Protein AF-A0A8C6EC87-F1 (afdb_monomer_lite)

Organism: Moschus moschiferus (NCBI:txid68415)

InterPro domains:
  IPR001810 F-box domain [PF12937] (15-62)
  IPR001810 F-box domain [PS50181] (12-59)
  IPR001810 F-box domain [SM00256] (18-59)
  IPR007397 F-box associated (FBA) domain [PF04300] (81-221)
  IPR007397 F-box associated (FBA) domain [PS51114] (80-242)
  IPR007397 F-box associated (FBA) domain [SM01198] (77-232)
  IPR008979 Galactose-binding-like domain superfamily [SSF49785] (77-220)
  IPR036047 F-box-like domain superfamily [SSF81383] (13-92)
  IPR039752 F-box only protein [PTHR12125] (7-220)

Structure (mmCIF, N/CA/C/O backbone):
data_AF-A0A8C6EC87-F1
#
_entry.id   AF-A0A8C6EC87-F1
#
loop_
_atom_site.group_PDB
_atom_site.id
_atom_site.type_symbol
_atom_site.label_atom_id
_atom_site.label_alt_id
_atom_site.label_comp_id
_atom_site.label_asym_id
_atom_site.label_entity_id
_atom_site.label_seq_id
_atom_site.pdbx_PDB_ins_code
_atom_site.Cartn_x
_atom_site.Cartn_y
_atom_site.Cartn_z
_atom_site.occupancy
_atom_site.B_iso_or_equiv
_atom_site.auth_seq_id
_atom_site.auth_comp_id
_atom_site.auth_asym_id
_atom_site.auth_atom_id
_atom_site.pdbx_PDB_model_num
ATOM 1 N N . MET A 1 1 ? -1.493 -4.443 70.273 1.00 39.81 1 MET A N 1
ATOM 2 C CA . MET A 1 1 ? -2.715 -4.132 69.503 1.00 39.81 1 MET A CA 1
ATOM 3 C C . MET A 1 1 ? -2.303 -3.976 68.039 1.00 39.81 1 MET A C 1
ATOM 5 O O . MET A 1 1 ? -1.876 -2.904 67.646 1.00 39.81 1 MET A O 1
ATOM 9 N N . GLY A 1 2 ? -2.239 -5.074 67.281 1.00 40.62 2 GLY A N 1
ATOM 10 C CA . GLY A 1 2 ? -1.733 -5.085 65.902 1.00 40.62 2 GLY A CA 1
ATOM 11 C C . GLY A 1 2 ? -2.849 -5.487 64.952 1.00 40.62 2 GLY A C 1
ATOM 12 O O . GLY A 1 2 ? -3.099 -6.675 64.761 1.00 40.62 2 GLY A O 1
ATOM 13 N N . GLU A 1 3 ? -3.555 -4.499 64.415 1.00 43.62 3 GLU A N 1
ATOM 14 C CA . GLU A 1 3 ? -4.684 -4.700 63.515 1.00 43.62 3 GLU A CA 1
ATOM 15 C C . GLU A 1 3 ? -4.158 -5.115 62.135 1.00 43.62 3 GLU A C 1
ATOM 17 O O . GLU A 1 3 ? -3.714 -4.312 61.314 1.00 43.62 3 GLU A O 1
ATOM 22 N N . ARG A 1 4 ? -4.113 -6.431 61.910 1.00 48.69 4 ARG A N 1
ATOM 23 C CA . ARG A 1 4 ? -3.683 -7.036 60.650 1.00 48.69 4 ARG A CA 1
ATOM 24 C C . ARG A 1 4 ? -4.779 -6.793 59.609 1.00 48.69 4 ARG A C 1
ATOM 26 O O . ARG A 1 4 ? -5.710 -7.587 59.480 1.00 48.69 4 ARG A O 1
ATOM 33 N N . MET A 1 5 ? -4.654 -5.687 58.878 1.00 45.34 5 MET A N 1
ATOM 34 C CA . MET A 1 5 ? -5.475 -5.330 57.722 1.00 45.34 5 MET A CA 1
ATOM 35 C C . MET A 1 5 ? -5.395 -6.457 56.678 1.00 45.34 5 MET A C 1
ATOM 37 O O . MET A 1 5 ? -4.449 -6.554 55.894 1.00 45.34 5 MET A O 1
ATOM 41 N N . ARG A 1 6 ? -6.376 -7.368 56.700 1.00 52.69 6 ARG A N 1
ATOM 42 C CA . ARG A 1 6 ? -6.554 -8.382 55.658 1.00 52.69 6 ARG A CA 1
ATOM 43 C C . ARG A 1 6 ? -6.912 -7.643 54.373 1.00 52.69 6 ARG A C 1
ATOM 45 O O . ARG A 1 6 ? -8.049 -7.209 54.208 1.00 52.69 6 ARG A O 1
ATOM 52 N N . ARG A 1 7 ? -5.953 -7.510 53.454 1.00 51.19 7 ARG A N 1
ATOM 53 C CA . ARG A 1 7 ? -6.246 -7.181 52.056 1.00 51.19 7 ARG A CA 1
ATOM 54 C C . ARG A 1 7 ? -7.157 -8.286 51.519 1.00 51.19 7 ARG A C 1
ATOM 56 O O . ARG A 1 7 ? -6.696 -9.394 51.259 1.00 51.19 7 ARG A O 1
ATOM 63 N N . ARG A 1 8 ? -8.460 -8.011 51.413 1.00 49.69 8 ARG A N 1
ATOM 64 C CA . ARG A 1 8 ? -9.372 -8.824 50.604 1.00 49.69 8 ARG A CA 1
ATOM 65 C C . ARG A 1 8 ? -8.883 -8.700 49.164 1.00 49.69 8 ARG A C 1
ATOM 67 O O . ARG A 1 8 ? -9.013 -7.635 48.570 1.00 49.69 8 ARG A O 1
ATOM 74 N N . ALA A 1 9 ? -8.299 -9.763 48.620 1.00 58.12 9 ALA A N 1
ATOM 75 C CA . ALA A 1 9 ? -8.228 -9.904 47.175 1.00 58.12 9 ALA A CA 1
ATOM 76 C C . ALA A 1 9 ? -9.678 -9.901 46.669 1.00 58.12 9 ALA A C 1
ATOM 78 O O . ALA A 1 9 ? -10.476 -10.729 47.114 1.00 58.12 9 ALA A O 1
ATOM 79 N N . MET A 1 10 ? -10.047 -8.930 45.831 1.00 57.19 10 MET A N 1
ATOM 80 C CA . MET A 1 10 ? -11.326 -8.990 45.129 1.00 57.19 10 MET A CA 1
ATOM 81 C C . MET A 1 10 ? -11.282 -10.228 44.235 1.00 57.19 10 MET A C 1
ATOM 83 O O . MET A 1 10 ? -10.463 -10.305 43.321 1.00 57.19 10 MET A O 1
ATOM 87 N N . ALA A 1 11 ? -12.119 -11.218 44.533 1.00 59.88 11 ALA A N 1
ATOM 88 C CA . ALA A 1 11 ? -12.395 -12.288 43.593 1.00 59.88 11 ALA A CA 1
ATOM 89 C C . ALA A 1 11 ? -13.224 -11.666 42.466 1.00 59.88 11 ALA A C 1
ATOM 91 O O . ALA A 1 11 ? -14.405 -11.393 42.655 1.00 59.88 11 ALA A O 1
ATOM 92 N N . VAL A 1 12 ? -12.576 -11.367 41.342 1.00 65.31 12 VAL A N 1
ATOM 93 C CA . VAL A 1 12 ? -13.240 -10.899 40.123 1.00 65.31 12 VAL A CA 1
ATOM 94 C C . VAL A 1 12 ? -14.013 -12.092 39.565 1.00 65.31 12 VAL A C 1
ATOM 96 O O . VAL A 1 12 ? -13.413 -13.026 39.032 1.00 65.31 12 VAL A O 1
ATOM 99 N N . GLY A 1 13 ? -15.331 -12.107 39.769 1.00 80.88 13 GLY A N 1
ATOM 100 C CA . GLY A 1 13 ? -16.207 -13.192 39.313 1.00 80.88 13 GLY A CA 1
ATOM 101 C C . GLY A 1 13 ? -16.615 -13.031 37.849 1.00 80.88 13 GLY A C 1
ATOM 102 O O . GLY A 1 13 ? -17.054 -13.989 37.213 1.00 80.88 13 GLY A O 1
ATOM 103 N N . ASN A 1 14 ? -16.449 -11.822 37.307 1.00 89.81 14 ASN A N 1
ATOM 104 C CA . ASN A 1 14 ? -16.796 -11.470 35.940 1.00 89.81 14 ASN A CA 1
ATOM 105 C C . ASN A 1 14 ? -15.741 -10.534 35.337 1.00 89.81 14 ASN A C 1
ATOM 107 O O . ASN A 1 14 ? -15.313 -9.580 35.978 1.00 89.81 14 ASN A O 1
ATOM 111 N N . ILE A 1 15 ? -15.359 -10.758 34.077 1.00 92.75 15 ILE A N 1
ATOM 112 C CA . ILE A 1 15 ? -14.398 -9.901 33.365 1.00 92.75 15 ILE A CA 1
ATOM 113 C C . ILE A 1 15 ? -14.809 -8.417 33.370 1.00 92.75 15 ILE A C 1
ATOM 115 O O . ILE A 1 15 ? -13.949 -7.551 33.463 1.00 92.75 15 ILE A O 1
ATOM 119 N N . ASN A 1 16 ? -16.111 -8.119 33.353 1.00 93.25 16 ASN A N 1
ATOM 120 C CA . ASN A 1 16 ? -16.650 -6.756 33.354 1.00 93.25 16 ASN A CA 1
ATOM 121 C C . ASN A 1 16 ? -16.493 -6.029 34.700 1.00 93.25 16 ASN A C 1
ATOM 123 O O . ASN A 1 16 ? -16.752 -4.833 34.764 1.00 93.25 16 ASN A O 1
ATOM 127 N N . GLU A 1 17 ? -16.088 -6.725 35.764 1.00 93.75 17 GLU A N 1
ATOM 128 C CA . GLU A 1 17 ? -15.757 -6.116 37.060 1.00 93.75 17 GLU A CA 1
ATOM 129 C C . GLU A 1 17 ? -14.305 -5.615 37.106 1.00 93.75 17 GLU A C 1
ATOM 131 O O . GLU A 1 17 ? -13.905 -4.947 38.062 1.00 93.75 17 GLU A O 1
ATOM 136 N N . LEU A 1 18 ? -13.495 -5.934 36.088 1.00 93.75 18 LEU A N 1
ATOM 137 C CA . LEU A 1 18 ? -12.147 -5.395 35.971 1.00 93.75 18 LEU A CA 1
ATOM 138 C C . LEU A 1 18 ? -12.191 -3.880 35.723 1.00 93.75 18 LEU A C 1
ATOM 140 O O . LEU A 1 18 ? -13.078 -3.393 35.021 1.00 93.75 18 LEU A O 1
ATOM 144 N N . PRO A 1 19 ? -11.196 -3.122 36.221 1.00 95.56 19 PRO A N 1
ATOM 145 C CA . PRO A 1 19 ? -11.068 -1.709 35.891 1.00 95.56 19 PRO A CA 1
ATOM 146 C C . PRO A 1 19 ? -11.001 -1.492 34.374 1.00 95.56 19 PRO A C 1
ATOM 148 O O . PRO A 1 19 ? -10.325 -2.248 33.674 1.00 95.56 19 PRO A O 1
ATOM 151 N N . GLU A 1 20 ? -11.606 -0.412 33.874 1.00 95.44 20 GLU A N 1
ATOM 152 C CA . GLU A 1 20 ? -11.639 -0.091 32.436 1.00 95.44 20 GLU A CA 1
ATOM 153 C C . GLU A 1 20 ? -10.249 -0.073 31.791 1.00 95.44 20 GLU A C 1
ATOM 155 O O . GLU A 1 20 ? -10.075 -0.539 30.671 1.00 95.44 20 GLU A O 1
ATOM 160 N N . ASN A 1 21 ? -9.233 0.394 32.521 1.00 95.19 21 ASN A N 1
ATOM 161 C CA . ASN A 1 21 ? -7.834 0.331 32.098 1.00 95.19 21 ASN A CA 1
ATOM 162 C C . ASN A 1 21 ? -7.405 -1.095 31.703 1.00 95.19 21 ASN A C 1
ATOM 164 O O . ASN A 1 21 ? -6.783 -1.289 30.660 1.00 95.19 21 ASN A O 1
ATOM 168 N N . ILE A 1 22 ? -7.752 -2.085 32.527 1.00 96.12 22 ILE A N 1
ATOM 169 C CA . ILE A 1 22 ? -7.398 -3.485 32.290 1.00 96.12 22 ILE A CA 1
ATOM 170 C C . ILE A 1 22 ? -8.189 -4.033 31.103 1.00 96.12 22 ILE A C 1
ATOM 172 O O . ILE A 1 22 ? -7.618 -4.724 30.269 1.00 96.12 22 ILE A O 1
ATOM 176 N N . LEU A 1 23 ? -9.471 -3.681 30.969 1.00 96.50 23 LEU A N 1
ATOM 177 C CA . LEU A 1 23 ? -10.273 -4.058 29.799 1.00 96.50 23 LEU A CA 1
ATOM 178 C C . LEU A 1 23 ? -9.705 -3.474 28.499 1.00 96.50 23 LEU A C 1
ATOM 180 O O . LEU A 1 23 ? -9.568 -4.195 27.513 1.00 96.50 23 LEU A O 1
ATOM 184 N N . LEU A 1 24 ? -9.311 -2.197 28.505 1.00 96.88 24 LEU A N 1
ATOM 185 C CA . LEU A 1 24 ? -8.634 -1.556 27.378 1.00 96.88 24 LEU A CA 1
ATOM 186 C C . LEU A 1 24 ? -7.330 -2.275 27.037 1.00 96.88 24 LEU A C 1
ATOM 188 O O . LEU A 1 24 ? -7.072 -2.530 25.863 1.00 96.88 24 LEU A O 1
ATOM 192 N N . GLU A 1 25 ? -6.531 -2.629 28.045 1.00 96.88 25 GLU A N 1
ATOM 193 C CA . GLU A 1 25 ? -5.301 -3.392 27.842 1.00 96.88 25 GLU A CA 1
ATOM 194 C C . GLU A 1 25 ? -5.589 -4.754 27.201 1.00 96.88 25 GLU A C 1
ATOM 196 O O . GLU A 1 25 ? -4.986 -5.081 26.184 1.00 96.88 25 GLU A O 1
ATOM 201 N N . LEU A 1 26 ? -6.579 -5.502 27.697 1.00 96.81 26 LEU A N 1
ATOM 202 C CA . LEU A 1 26 ? -7.001 -6.776 27.106 1.00 96.81 26 LEU A CA 1
ATOM 203 C C . LEU A 1 26 ? -7.442 -6.613 25.645 1.00 96.81 26 LEU A C 1
ATOM 205 O O . LEU A 1 26 ? -7.013 -7.379 24.781 1.00 96.81 26 LEU A O 1
ATOM 209 N N . PHE A 1 27 ? -8.246 -5.591 25.340 1.00 97.62 27 PHE A N 1
ATOM 210 C CA . PHE A 1 27 ? -8.670 -5.305 23.969 1.00 97.62 27 PHE A CA 1
ATOM 211 C C . PHE A 1 27 ? -7.502 -4.934 23.055 1.00 97.62 27 PHE A C 1
ATOM 213 O O . PHE A 1 27 ? -7.574 -5.194 21.852 1.00 97.62 27 PHE A O 1
ATOM 220 N N . THR A 1 28 ? -6.398 -4.394 23.580 1.00 97.12 28 THR A N 1
ATOM 221 C CA . THR A 1 28 ? -5.231 -4.118 22.736 1.00 97.12 28 THR A CA 1
ATOM 222 C C . THR A 1 28 ? -4.662 -5.390 22.105 1.00 97.12 28 THR A C 1
ATOM 224 O O . THR A 1 28 ? -4.216 -5.330 20.960 1.00 97.12 28 THR A O 1
ATOM 227 N N . HIS A 1 29 ? -4.785 -6.544 22.765 1.00 96.38 29 HIS A N 1
ATOM 228 C CA . HIS A 1 29 ? -4.290 -7.839 22.278 1.00 96.38 29 HIS A CA 1
ATOM 229 C C . HIS A 1 29 ? -5.259 -8.561 21.332 1.00 96.38 29 HIS A C 1
ATOM 231 O O . HIS A 1 29 ? -4.871 -9.510 20.656 1.00 96.38 29 HIS A O 1
ATOM 237 N N . VAL A 1 30 ? -6.510 -8.106 21.227 1.00 96.81 30 VAL A N 1
ATOM 238 C CA . VAL A 1 30 ? -7.503 -8.693 20.315 1.00 96.81 30 VAL A CA 1
ATOM 239 C C . VAL A 1 30 ? -7.331 -8.114 18.900 1.00 96.81 30 VAL A C 1
ATOM 241 O O . VAL A 1 30 ? -7.177 -6.892 18.754 1.00 96.81 30 VAL A O 1
ATOM 244 N N . PRO A 1 31 ? -7.394 -8.936 17.829 1.00 95.94 31 PRO A N 1
ATOM 245 C CA . PRO A 1 31 ? -7.363 -8.448 16.452 1.00 95.94 31 PRO A CA 1
ATOM 246 C C . PRO A 1 31 ? -8.435 -7.384 16.191 1.00 95.94 31 PRO A C 1
ATOM 248 O O . PRO A 1 31 ? -9.610 -7.571 16.510 1.00 95.94 31 PRO A O 1
ATOM 251 N N . ALA A 1 32 ? -8.058 -6.272 15.558 1.00 95.31 32 ALA A N 1
ATOM 252 C CA . ALA A 1 32 ? -8.939 -5.111 15.417 1.00 95.31 32 ALA A CA 1
ATOM 253 C C . ALA A 1 32 ? -10.257 -5.404 14.683 1.00 95.31 32 ALA A C 1
ATOM 255 O O . ALA A 1 32 ? -11.311 -4.904 15.077 1.00 95.31 32 ALA A O 1
ATOM 256 N N . ARG A 1 33 ? -10.232 -6.267 13.655 1.00 91.81 33 ARG A N 1
ATOM 257 C CA . ARG A 1 33 ? -11.462 -6.724 12.981 1.00 91.81 33 ARG A CA 1
ATOM 258 C C . ARG A 1 33 ? -12.405 -7.453 13.942 1.00 91.81 33 ARG A C 1
ATOM 260 O O . ARG A 1 33 ? -13.613 -7.257 13.870 1.00 91.81 33 ARG A O 1
ATOM 267 N N . GLN A 1 34 ? -11.875 -8.272 14.852 1.00 95.31 34 GLN A N 1
ATOM 268 C CA . GLN A 1 34 ? -12.694 -8.981 15.840 1.00 95.31 34 GLN A CA 1
ATOM 269 C C . GLN A 1 34 ? -13.266 -8.028 16.890 1.00 95.31 34 GLN A C 1
ATOM 271 O O . GLN A 1 34 ? -14.424 -8.200 17.276 1.00 95.31 34 GLN A O 1
ATOM 276 N N . LEU A 1 35 ? -12.511 -6.996 17.289 1.00 96.62 35 LEU A N 1
ATOM 277 C CA . LEU A 1 35 ? -13.023 -5.960 18.185 1.00 96.62 35 LEU A CA 1
ATOM 278 C C . LEU A 1 35 ? -14.291 -5.320 17.617 1.00 96.62 35 LEU A C 1
ATOM 280 O O . LEU A 1 35 ? -15.318 -5.301 18.289 1.00 96.62 35 LEU A O 1
ATOM 284 N N . LEU A 1 36 ? -14.238 -4.855 16.366 1.00 93.75 36 LEU A N 1
ATOM 285 C CA . LEU A 1 36 ? -15.354 -4.141 15.747 1.00 93.75 36 LEU A CA 1
ATOM 286 C C . LEU A 1 36 ? -16.541 -5.041 15.392 1.00 93.75 36 LEU A C 1
ATOM 288 O O . LEU A 1 36 ? -17.681 -4.630 15.589 1.00 93.75 36 LEU A O 1
ATOM 292 N N . LEU A 1 37 ? -16.288 -6.250 14.880 1.00 93.12 37 LEU A N 1
ATOM 293 C CA . LEU A 1 37 ? -17.347 -7.128 14.366 1.00 93.12 37 LEU A CA 1
ATOM 294 C C . LEU A 1 37 ? -17.973 -8.032 15.433 1.00 93.12 37 LEU A C 1
ATOM 296 O O . LEU A 1 37 ? -19.095 -8.492 15.247 1.00 93.12 37 LEU A O 1
ATOM 300 N N . ARG A 1 38 ? -17.250 -8.343 16.518 1.00 96.19 38 ARG A N 1
ATOM 301 C CA . ARG A 1 38 ? -17.689 -9.319 17.530 1.00 96.19 38 ARG A CA 1
ATOM 302 C C . ARG A 1 38 ? -17.719 -8.716 18.929 1.00 96.19 38 ARG A C 1
ATOM 304 O O . ARG A 1 38 ? -18.777 -8.685 19.546 1.00 96.19 38 ARG A O 1
ATOM 311 N N . CYS A 1 39 ? -16.593 -8.199 19.423 1.00 96.94 39 CYS A N 1
ATOM 312 C CA . CYS A 1 39 ? -16.487 -7.720 20.809 1.00 96.94 39 CYS A CA 1
ATOM 313 C C . CYS A 1 39 ? -17.410 -6.522 21.081 1.00 96.94 39 CYS A C 1
ATOM 315 O O . CYS A 1 39 ? -18.049 -6.451 22.127 1.00 96.94 39 CYS A O 1
ATOM 317 N N . ARG A 1 40 ? -17.556 -5.626 20.102 1.00 96.88 40 ARG A N 1
ATOM 318 C CA . ARG A 1 40 ? -18.438 -4.452 20.160 1.00 96.88 40 ARG A CA 1
ATOM 319 C C . ARG A 1 40 ? -19.934 -4.802 20.281 1.00 96.88 40 ARG A C 1
ATOM 321 O O . ARG A 1 40 ? -20.736 -3.943 20.646 1.00 96.88 40 ARG A O 1
ATOM 328 N N . LEU A 1 41 ? -20.315 -6.049 19.985 1.00 97.44 41 LEU A N 1
ATOM 329 C CA . LEU A 1 41 ? -21.688 -6.561 20.090 1.00 97.44 41 LEU A CA 1
ATOM 330 C C . LEU A 1 41 ? -21.968 -7.302 21.409 1.00 97.44 41 LEU A C 1
ATOM 332 O O . LEU A 1 41 ? -23.116 -7.652 21.660 1.00 97.44 41 LEU A O 1
ATOM 336 N N . VAL A 1 42 ? -20.952 -7.538 22.248 1.00 97.38 42 VAL A N 1
ATOM 337 C CA . VAL A 1 42 ? -21.083 -8.336 23.481 1.00 97.38 42 VAL A CA 1
ATOM 338 C C . VAL A 1 42 ? -21.961 -7.635 24.520 1.00 97.38 42 VAL A C 1
ATOM 340 O O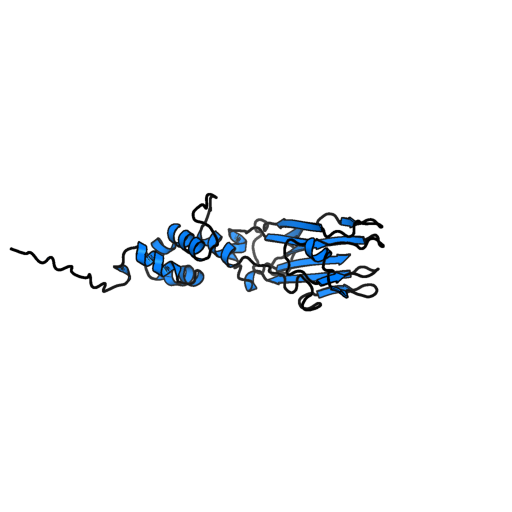 . VAL A 1 42 ? -22.904 -8.228 25.035 1.00 97.38 42 VAL A O 1
ATOM 343 N N . CYS A 1 43 ? -21.664 -6.373 24.838 1.00 96.88 43 CYS A N 1
ATOM 344 C CA . CYS A 1 43 ? -22.459 -5.536 25.741 1.00 96.88 43 CYS A CA 1
ATOM 345 C C . CYS A 1 43 ? -22.152 -4.04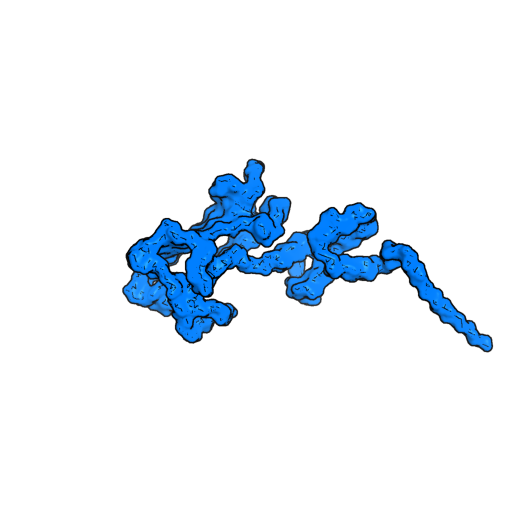3 25.515 1.00 96.88 43 CYS A C 1
ATOM 347 O O . CYS A 1 43 ? -21.229 -3.700 24.771 1.00 96.88 43 CYS A O 1
ATOM 349 N N . SER A 1 44 ? -22.914 -3.147 26.153 1.00 97.50 44 SER A N 1
ATOM 350 C CA . SER A 1 44 ? -22.692 -1.694 26.056 1.00 97.50 44 SER A CA 1
ATOM 351 C C . SER A 1 44 ? -21.315 -1.275 26.571 1.00 97.50 44 SER A C 1
ATOM 353 O O . SER A 1 44 ? -20.619 -0.561 25.864 1.00 97.50 44 SER A O 1
ATOM 355 N N . LEU A 1 45 ? -20.867 -1.809 27.714 1.00 97.19 45 LEU A N 1
ATOM 356 C CA . LEU A 1 45 ? -19.542 -1.506 28.275 1.00 97.19 45 LEU A CA 1
ATOM 357 C C . LEU A 1 45 ? -18.413 -1.772 27.267 1.00 97.19 45 LEU A C 1
ATOM 359 O O . LEU A 1 45 ? -17.535 -0.938 27.070 1.00 97.19 45 LEU A O 1
ATOM 363 N N . TRP A 1 46 ? -18.439 -2.928 26.600 1.00 98.19 46 TRP A N 1
ATOM 364 C CA . TRP A 1 46 ? -17.419 -3.282 25.611 1.00 98.19 46 TRP A CA 1
ATOM 365 C C . TRP A 1 46 ? -17.494 -2.377 24.390 1.00 98.19 46 TRP A C 1
ATOM 367 O O . TRP A 1 46 ? -16.458 -1.961 23.882 1.00 98.19 46 TRP A O 1
ATOM 377 N N . ARG A 1 47 ? -18.706 -2.048 23.929 1.00 98.00 47 ARG A N 1
ATOM 378 C CA . ARG A 1 47 ? -18.899 -1.107 22.825 1.00 98.00 47 ARG A CA 1
ATOM 379 C C . ARG A 1 47 ? -18.286 0.250 23.140 1.00 98.00 47 ARG A C 1
ATOM 381 O O . ARG A 1 47 ? -17.510 0.746 22.330 1.00 98.00 47 ARG A O 1
ATOM 388 N N . ASP A 1 48 ? -18.605 0.797 24.305 1.00 97.88 48 ASP A N 1
ATOM 389 C CA . ASP A 1 48 ? -18.172 2.130 24.710 1.00 97.88 48 ASP A CA 1
ATOM 390 C C . ASP A 1 48 ? -16.642 2.174 24.828 1.00 97.88 48 ASP A C 1
ATOM 392 O O . ASP A 1 48 ? -16.007 3.049 24.243 1.00 97.88 48 ASP A O 1
ATOM 396 N N . LEU A 1 49 ? -16.026 1.161 25.453 1.00 97.69 49 LEU A N 1
ATOM 397 C CA . LEU A 1 49 ? -14.566 1.037 25.538 1.00 97.69 49 LEU A CA 1
ATOM 398 C C . LEU A 1 49 ? -13.889 0.828 24.174 1.00 97.69 49 LEU A C 1
ATOM 400 O O . LEU A 1 49 ? -12.808 1.367 23.937 1.00 97.69 49 LEU A O 1
ATOM 404 N N . ILE A 1 50 ? -14.504 0.062 23.269 1.00 97.75 50 ILE A N 1
ATOM 405 C CA . ILE A 1 50 ? -13.989 -0.156 21.908 1.00 97.75 50 ILE A CA 1
ATOM 406 C C . ILE A 1 50 ? -14.110 1.109 21.054 1.00 97.75 50 ILE A C 1
ATOM 408 O O . ILE A 1 50 ? -13.316 1.314 20.135 1.00 97.75 50 ILE A O 1
ATOM 412 N N . ASP A 1 51 ? -15.074 1.974 21.351 1.00 96.94 51 ASP A N 1
ATOM 413 C CA . ASP A 1 51 ? -15.280 3.233 20.644 1.00 96.94 51 ASP A CA 1
ATOM 414 C C . ASP A 1 51 ? -14.392 4.372 21.166 1.00 96.94 51 ASP A C 1
ATOM 416 O O . ASP A 1 51 ? -14.241 5.382 20.476 1.00 96.94 51 ASP A O 1
ATOM 420 N N . LEU A 1 52 ? -13.723 4.188 22.311 1.00 97.25 52 LEU A N 1
ATOM 421 C CA . LEU A 1 52 ? -12.769 5.155 22.844 1.00 97.25 52 LEU A CA 1
ATOM 422 C C . LEU A 1 52 ? -11.510 5.284 21.982 1.00 97.25 52 LEU A C 1
ATOM 424 O O . LEU A 1 52 ? -10.832 4.312 21.647 1.00 97.25 52 LEU A O 1
ATOM 428 N N . VAL A 1 53 ? -11.106 6.535 21.758 1.00 96.38 53 VAL A N 1
ATOM 429 C CA . VAL A 1 53 ? -9.832 6.912 21.123 1.00 96.38 53 VAL A CA 1
ATOM 430 C C . VAL A 1 53 ? -8.626 6.269 21.816 1.00 96.38 53 VAL A C 1
ATOM 432 O O . VAL A 1 53 ? -7.675 5.845 21.157 1.00 96.38 53 VAL A O 1
ATOM 435 N N . THR A 1 54 ? -8.661 6.172 23.147 1.00 95.69 54 THR A N 1
ATOM 436 C CA . THR A 1 54 ? -7.552 5.655 23.960 1.00 95.69 54 THR A CA 1
ATOM 437 C C . THR A 1 54 ? -7.179 4.221 23.597 1.00 95.69 54 THR A C 1
ATOM 439 O O . THR A 1 54 ? -5.989 3.909 23.571 1.00 95.69 54 THR A O 1
ATOM 442 N N . LEU A 1 55 ? -8.151 3.369 23.249 1.00 97.88 55 LEU A N 1
ATOM 443 C CA . LEU A 1 55 ? -7.888 1.995 22.823 1.00 97.88 55 LEU A CA 1
ATOM 444 C C . LEU A 1 55 ? -7.034 1.963 21.552 1.00 97.88 55 LEU A C 1
ATOM 446 O O . LEU A 1 55 ? -5.984 1.323 21.505 1.00 97.88 55 LEU A O 1
ATOM 450 N N . TRP A 1 56 ? -7.473 2.678 20.521 1.00 97.88 56 TRP A N 1
ATOM 451 C CA . TRP A 1 56 ? -6.836 2.675 19.205 1.00 97.88 56 TRP A CA 1
ATOM 452 C C . TRP A 1 56 ? -5.481 3.375 19.222 1.00 97.88 56 TRP A C 1
ATOM 454 O O . TRP A 1 56 ? -4.542 2.889 18.592 1.00 97.88 56 TRP A O 1
ATOM 464 N N . LYS A 1 57 ? -5.333 4.441 20.020 1.00 96.06 57 LYS A N 1
ATOM 465 C CA . LYS A 1 57 ? -4.034 5.086 20.258 1.00 96.06 57 LYS A CA 1
ATOM 466 C C . LYS A 1 57 ? -3.050 4.132 20.948 1.00 96.06 57 LYS A C 1
ATOM 468 O O . LYS A 1 57 ? -1.920 4.001 20.484 1.00 96.06 57 LYS A O 1
ATOM 473 N N . ARG A 1 58 ? -3.480 3.397 21.987 1.00 96.31 58 ARG A N 1
ATOM 474 C CA . ARG A 1 58 ? -2.655 2.354 22.638 1.00 96.31 58 ARG A CA 1
ATOM 475 C C . ARG A 1 58 ? -2.273 1.241 21.666 1.00 96.31 58 ARG A C 1
ATOM 477 O O . ARG A 1 58 ? -1.128 0.800 21.667 1.00 96.31 58 ARG A O 1
ATOM 484 N N . LYS A 1 59 ? -3.201 0.807 20.803 1.00 97.50 59 LYS A N 1
ATOM 485 C CA . LYS A 1 59 ? -2.890 -0.187 19.766 1.00 97.50 59 LYS A CA 1
ATOM 486 C C . LYS A 1 59 ? -1.853 0.326 18.766 1.00 97.50 59 LYS A C 1
ATOM 488 O O . LYS A 1 59 ? -0.917 -0.407 18.470 1.00 97.50 59 LYS A O 1
ATOM 493 N N . CYS A 1 60 ? -1.978 1.575 18.315 1.00 97.31 60 CYS A N 1
ATOM 494 C CA . CYS A 1 60 ? -0.997 2.203 17.428 1.00 97.31 60 CYS A CA 1
ATOM 495 C C . CYS A 1 60 ? 0.393 2.308 18.071 1.00 97.31 60 CYS A C 1
ATOM 497 O O . CYS A 1 60 ? 1.377 2.035 17.395 1.00 97.31 60 CYS A O 1
ATOM 499 N N . LEU A 1 61 ? 0.477 2.670 19.358 1.00 96.12 61 LEU A N 1
ATOM 500 C CA . LEU A 1 61 ? 1.745 2.721 20.099 1.00 96.12 61 LEU A CA 1
ATOM 501 C C . LEU A 1 61 ? 2.393 1.337 20.204 1.00 96.12 61 LEU A C 1
ATOM 503 O O . LEU A 1 61 ? 3.563 1.175 19.877 1.00 96.12 61 LEU A O 1
ATOM 507 N N . ARG A 1 62 ? 1.617 0.324 20.612 1.00 95.75 62 ARG A N 1
ATOM 508 C CA . ARG A 1 62 ? 2.104 -1.056 20.784 1.00 95.75 62 ARG A CA 1
ATOM 509 C C . ARG A 1 62 ? 2.665 -1.648 19.489 1.00 95.75 62 ARG A C 1
ATOM 511 O O . ARG A 1 62 ? 3.598 -2.438 19.534 1.00 95.75 62 ARG A O 1
ATOM 518 N N . GLU A 1 63 ? 2.080 -1.285 18.351 1.00 95.75 63 GLU A N 1
ATOM 519 C CA . GLU A 1 63 ? 2.476 -1.772 17.023 1.00 95.75 63 GLU A CA 1
ATOM 520 C C . GLU A 1 63 ? 3.484 -0.843 16.320 1.00 95.75 63 GLU A C 1
ATOM 522 O O . GLU A 1 63 ? 3.869 -1.099 15.183 1.00 95.75 63 GLU A O 1
ATOM 527 N N . GLY A 1 64 ? 3.934 0.229 16.984 1.00 96.00 64 GLY A N 1
ATOM 528 C CA . GLY A 1 64 ? 4.940 1.152 16.450 1.00 96.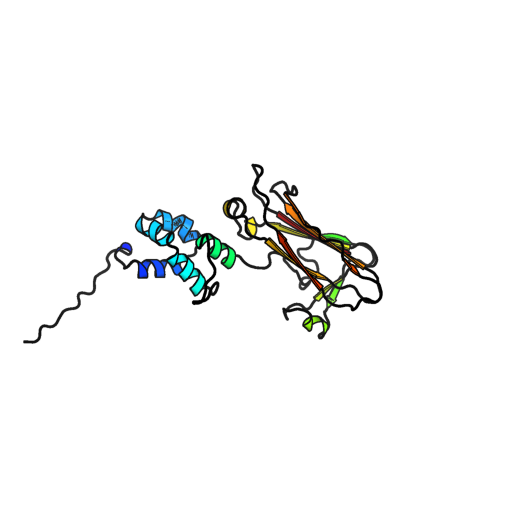00 64 GLY A CA 1
ATOM 529 C C . GLY A 1 64 ? 4.442 2.049 15.313 1.00 96.00 64 GLY A C 1
ATOM 530 O O . GLY A 1 64 ? 5.243 2.641 14.592 1.00 96.00 64 GLY A O 1
ATOM 531 N N . PHE A 1 65 ? 3.124 2.178 15.124 1.00 95.69 65 PHE A N 1
ATOM 532 C CA . PHE A 1 65 ? 2.562 3.053 14.091 1.00 95.69 65 PHE A CA 1
ATOM 533 C C . PHE A 1 65 ? 2.716 4.536 14.424 1.00 95.69 65 PHE A C 1
ATOM 535 O O . PHE A 1 65 ? 2.756 5.347 13.493 1.00 95.69 65 PHE A O 1
ATOM 542 N N . ILE A 1 66 ? 2.786 4.859 15.719 1.00 95.94 66 ILE A N 1
ATOM 543 C CA . ILE A 1 66 ? 3.007 6.196 16.281 1.00 95.94 66 ILE A CA 1
ATOM 544 C C . ILE A 1 66 ? 4.000 6.111 17.449 1.00 95.94 66 ILE A C 1
ATOM 546 O O . ILE A 1 66 ? 4.182 5.040 18.028 1.00 95.94 66 ILE A O 1
ATOM 550 N N . THR A 1 67 ? 4.589 7.245 17.822 1.00 94.75 67 THR A N 1
ATOM 551 C CA . THR A 1 67 ? 5.419 7.414 19.026 1.00 94.75 67 THR A CA 1
ATOM 552 C C . THR A 1 67 ? 4.644 8.132 20.137 1.00 94.75 67 THR A C 1
ATOM 554 O O . THR A 1 67 ? 3.527 8.611 19.916 1.00 94.75 67 THR A O 1
ATOM 557 N N . GLU A 1 68 ? 5.219 8.208 21.343 1.00 91.06 68 GLU A N 1
ATOM 558 C CA . GLU A 1 68 ? 4.629 8.965 22.462 1.00 91.06 68 GLU A CA 1
ATOM 559 C C . GLU A 1 68 ? 4.458 10.455 22.126 1.00 91.06 68 GLU A C 1
ATOM 561 O O . GLU A 1 68 ? 3.447 11.053 22.494 1.00 91.06 68 GLU A O 1
ATOM 566 N N . ASP A 1 69 ? 5.376 11.000 21.325 1.00 92.69 69 ASP A N 1
ATOM 567 C CA . ASP A 1 69 ? 5.404 12.398 20.876 1.00 92.69 69 ASP A CA 1
ATOM 568 C C . ASP A 1 69 ? 4.481 12.694 19.681 1.00 92.69 69 ASP A C 1
ATOM 570 O O . ASP A 1 69 ? 4.610 13.731 19.034 1.00 92.69 69 ASP A O 1
ATOM 574 N N . TRP A 1 70 ? 3.556 11.791 19.339 1.00 92.88 70 TRP A N 1
ATOM 575 C CA . TRP A 1 70 ? 2.629 12.017 18.230 1.00 92.88 70 TRP A CA 1
ATOM 576 C C . TRP A 1 70 ? 1.728 13.236 18.485 1.00 92.88 70 TRP A C 1
ATOM 578 O O . TRP A 1 70 ? 0.850 13.205 19.356 1.00 92.88 70 TRP A O 1
ATOM 588 N N . ASP A 1 71 ? 1.898 14.269 17.661 1.00 89.94 71 ASP A N 1
ATOM 589 C CA . ASP A 1 71 ? 1.261 15.584 17.783 1.00 89.94 71 ASP A CA 1
ATOM 590 C C . ASP A 1 71 ? 0.254 15.897 16.660 1.00 89.94 71 ASP A C 1
ATOM 592 O O . ASP A 1 71 ? -0.516 16.856 16.755 1.00 89.94 71 ASP A O 1
ATOM 596 N N . GLN A 1 72 ? 0.197 15.070 15.614 1.00 92.06 72 GLN A N 1
ATOM 597 C CA . GLN A 1 72 ? -0.694 15.298 14.479 1.00 92.06 72 GLN A CA 1
ATOM 598 C C . GLN A 1 72 ? -2.154 14.942 14.811 1.00 92.06 72 GLN A C 1
ATOM 600 O O . GLN A 1 72 ? -2.425 13.883 15.396 1.00 92.06 72 GLN A O 1
ATOM 605 N N . PRO A 1 73 ? -3.133 15.769 14.397 1.00 92.94 73 PRO A N 1
ATOM 606 C CA . PRO A 1 73 ? -4.541 15.467 14.607 1.00 92.94 73 PRO A CA 1
ATOM 607 C C . PRO A 1 73 ? -4.966 14.249 13.779 1.00 92.94 73 PRO A C 1
ATOM 609 O O . PRO A 1 73 ? -4.677 14.146 12.589 1.00 92.94 73 PRO A O 1
ATOM 612 N N . VAL A 1 74 ? -5.707 13.339 14.410 1.00 94.69 74 VAL A N 1
ATOM 613 C CA . VAL A 1 74 ? -6.281 12.153 13.764 1.00 94.69 74 VAL A CA 1
ATOM 614 C C . VAL A 1 74 ? -7.798 12.234 13.878 1.00 94.69 74 VAL A C 1
ATOM 616 O O . VAL A 1 74 ? -8.331 12.253 14.986 1.00 94.69 74 VAL A O 1
ATOM 619 N N . ALA A 1 75 ? -8.485 12.288 12.733 1.00 91.38 75 ALA A N 1
ATOM 620 C CA . ALA A 1 75 ? -9.942 12.421 12.680 1.00 91.38 75 ALA A CA 1
ATOM 621 C C . ALA A 1 75 ? -10.665 11.175 13.219 1.00 91.38 75 ALA A C 1
ATOM 623 O O . ALA A 1 75 ? -11.591 11.293 14.016 1.00 91.38 75 ALA A O 1
ATOM 624 N N . ASP A 1 76 ? -10.215 9.983 12.816 1.00 94.31 76 ASP A N 1
ATOM 625 C CA . ASP A 1 76 ? -10.721 8.706 13.318 1.00 94.31 76 ASP A CA 1
ATOM 626 C C . ASP A 1 76 ? -9.554 7.737 13.554 1.00 94.31 76 ASP A C 1
ATOM 628 O O . ASP A 1 76 ? -8.875 7.293 12.624 1.00 94.31 76 ASP A O 1
ATOM 632 N N . TRP A 1 77 ? -9.323 7.403 14.824 1.00 96.00 77 TRP A N 1
ATOM 633 C CA . TRP A 1 77 ? -8.241 6.516 15.241 1.00 96.00 77 TRP A CA 1
ATOM 634 C C . TRP A 1 77 ? -8.443 5.053 14.830 1.00 96.00 77 TRP A C 1
ATOM 636 O O . TRP A 1 77 ? -7.454 4.335 14.677 1.00 96.00 77 TRP A O 1
ATOM 646 N N . LYS A 1 78 ? -9.687 4.606 14.612 1.00 94.69 78 LYS A N 1
ATOM 647 C CA . LYS A 1 78 ? -9.978 3.266 14.076 1.00 94.69 78 LYS A CA 1
ATOM 648 C C . LYS A 1 78 ? -9.481 3.175 12.650 1.00 94.69 78 LYS A C 1
ATOM 650 O O . LYS A 1 78 ? -8.688 2.298 12.316 1.00 94.69 78 LYS A O 1
ATOM 655 N N . VAL A 1 79 ? -9.927 4.120 11.829 1.00 94.00 79 VAL A N 1
ATOM 656 C CA . VAL A 1 79 ? -9.547 4.224 10.421 1.00 94.00 79 VAL A CA 1
ATOM 657 C C . VAL A 1 79 ? -8.035 4.365 10.294 1.00 94.00 79 VAL A C 1
ATOM 659 O O . VAL A 1 79 ? -7.415 3.611 9.548 1.00 94.00 79 VAL A O 1
ATOM 662 N N . PHE A 1 80 ? -7.431 5.266 11.073 1.00 95.81 80 PHE A N 1
ATOM 663 C CA . PHE A 1 80 ? -5.982 5.447 11.096 1.00 95.81 80 PHE A CA 1
ATOM 664 C C . PHE A 1 80 ? -5.248 4.143 11.423 1.00 95.81 80 PHE A C 1
ATOM 666 O O . PHE A 1 80 ? -4.351 3.752 10.681 1.00 95.81 80 PHE A O 1
ATOM 673 N N . TYR A 1 81 ? -5.657 3.436 12.483 1.00 96.94 81 TYR A N 1
ATOM 674 C CA . TYR A 1 81 ? -5.061 2.152 12.848 1.00 96.94 81 TYR A CA 1
ATOM 675 C C . TYR A 1 81 ? -5.128 1.149 11.690 1.00 96.94 81 TYR A C 1
ATOM 677 O O . TYR A 1 81 ? -4.106 0.564 11.335 1.00 96.94 81 TYR A O 1
ATOM 685 N N . PHE A 1 82 ? -6.296 0.980 11.058 1.00 95.19 82 PHE A N 1
ATOM 686 C CA . PHE A 1 82 ? -6.445 0.034 9.950 1.00 95.19 82 PHE A CA 1
ATOM 687 C C . PHE A 1 82 ? -5.572 0.405 8.753 1.00 95.19 82 PHE A C 1
ATOM 689 O O . PHE A 1 82 ? -4.848 -0.455 8.253 1.00 95.19 82 PHE A O 1
ATOM 696 N N . LEU A 1 83 ? -5.571 1.673 8.337 1.00 95.06 83 LEU A N 1
ATOM 697 C CA . LEU A 1 83 ? -4.748 2.135 7.217 1.00 95.06 83 LEU A CA 1
ATOM 698 C C . LEU A 1 83 ? -3.252 1.943 7.483 1.00 95.06 83 LEU A C 1
ATOM 700 O O . LEU A 1 83 ? -2.525 1.540 6.580 1.00 95.06 83 LEU A O 1
ATOM 704 N N . ARG A 1 84 ? -2.788 2.181 8.717 1.00 95.50 84 ARG A N 1
ATOM 705 C CA . ARG A 1 84 ? -1.390 1.933 9.102 1.00 95.50 84 ARG A CA 1
ATOM 706 C C . ARG A 1 84 ? -1.067 0.443 9.142 1.00 95.50 84 ARG A C 1
ATOM 708 O O . ARG A 1 84 ? -0.029 0.056 8.621 1.00 95.50 84 ARG A O 1
ATOM 715 N N . SER A 1 85 ? -1.969 -0.379 9.679 1.00 95.44 85 SER A N 1
ATOM 716 C CA . SER A 1 85 ? -1.786 -1.833 9.759 1.00 95.44 85 SER A CA 1
ATOM 717 C C . SER A 1 85 ? -1.764 -2.525 8.393 1.00 95.44 85 SER A C 1
ATOM 719 O O . SER A 1 85 ? -1.083 -3.531 8.230 1.00 95.44 85 SER A O 1
ATOM 721 N N . LEU A 1 86 ? -2.486 -1.982 7.407 1.00 94.88 86 LEU A N 1
ATOM 722 C CA . LEU A 1 86 ? -2.546 -2.514 6.043 1.00 94.88 86 LEU A CA 1
ATOM 723 C C . LEU A 1 86 ? -1.450 -1.947 5.132 1.00 94.88 86 LEU A C 1
ATOM 725 O O . LEU A 1 86 ? -1.283 -2.434 4.018 1.00 94.88 86 LEU A O 1
ATOM 729 N N . ARG A 1 87 ? -0.712 -0.917 5.569 1.00 95.44 87 ARG A N 1
ATOM 730 C CA . ARG A 1 87 ? 0.237 -0.197 4.714 1.00 95.44 87 ARG A CA 1
ATOM 731 C C . ARG A 1 87 ? 1.397 -1.098 4.295 1.00 95.44 87 ARG A C 1
ATOM 733 O O . ARG A 1 87 ? 2.259 -1.437 5.101 1.00 95.44 87 ARG A O 1
ATOM 740 N N . ARG A 1 88 ? 1.462 -1.389 3.000 1.00 94.94 88 ARG A N 1
ATOM 741 C CA . ARG A 1 88 ? 2.564 -2.080 2.319 1.00 94.94 88 ARG A CA 1
ATOM 742 C C . ARG A 1 88 ? 2.529 -1.758 0.827 1.00 94.94 88 ARG A C 1
ATOM 744 O O . ARG A 1 88 ? 1.570 -1.149 0.359 1.00 94.94 88 ARG A O 1
ATOM 751 N N . ASN A 1 89 ? 3.562 -2.161 0.088 1.00 95.06 89 ASN A N 1
ATOM 752 C CA . ASN A 1 89 ? 3.480 -2.149 -1.369 1.00 95.06 89 ASN A CA 1
ATOM 753 C C . ASN A 1 89 ? 2.471 -3.219 -1.815 1.00 95.06 89 ASN A C 1
ATOM 755 O O . ASN A 1 89 ? 2.558 -4.361 -1.361 1.00 95.06 89 ASN A O 1
ATOM 759 N N . LEU A 1 90 ? 1.503 -2.825 -2.643 1.00 96.19 90 LEU A N 1
ATOM 760 C CA . LEU A 1 90 ? 0.472 -3.723 -3.167 1.00 96.19 90 LEU A CA 1
ATOM 761 C C . LEU A 1 90 ? 0.853 -4.317 -4.527 1.00 96.19 90 LEU A C 1
ATOM 763 O O . LEU A 1 90 ? 0.205 -5.249 -4.982 1.00 96.19 90 LEU A O 1
ATOM 767 N N . LEU A 1 91 ? 1.898 -3.787 -5.169 1.00 95.44 91 LEU A N 1
ATOM 768 C CA . LEU A 1 91 ? 2.451 -4.375 -6.379 1.00 95.44 91 LEU A CA 1
ATOM 769 C C . LEU A 1 91 ? 3.364 -5.539 -6.017 1.00 95.44 91 LEU A C 1
ATOM 771 O O . LEU A 1 91 ? 4.313 -5.399 -5.239 1.00 95.44 91 LEU A O 1
ATOM 775 N N . HIS A 1 92 ? 3.103 -6.671 -6.645 1.00 96.00 92 HIS A N 1
ATOM 776 C CA . HIS A 1 92 ? 3.955 -7.843 -6.612 1.00 96.00 92 HIS A CA 1
ATOM 777 C C . HIS A 1 92 ? 5.126 -7.693 -7.583 1.00 96.00 92 HIS A C 1
ATOM 779 O O . HIS A 1 92 ? 5.014 -7.041 -8.624 1.00 96.00 92 HIS A O 1
ATOM 785 N N . ASN A 1 93 ? 6.264 -8.289 -7.219 1.00 96.56 93 ASN A N 1
ATOM 786 C CA . ASN A 1 93 ? 7.497 -8.275 -8.005 1.00 96.56 93 ASN A CA 1
ATOM 787 C C . ASN A 1 93 ? 7.869 -6.879 -8.584 1.00 96.56 93 ASN A C 1
ATOM 789 O O . ASN A 1 93 ? 8.079 -6.730 -9.791 1.00 96.56 93 ASN A O 1
ATOM 793 N N . PRO A 1 94 ? 7.952 -5.815 -7.755 1.00 95.31 94 PRO A N 1
ATOM 794 C CA . PRO A 1 94 ? 8.238 -4.463 -8.245 1.00 95.31 94 PRO A CA 1
ATOM 795 C C . PRO A 1 94 ? 9.684 -4.288 -8.741 1.00 95.31 94 PRO A C 1
ATOM 797 O O . PRO A 1 94 ? 9.962 -3.352 -9.483 1.00 95.31 94 PRO A O 1
ATOM 800 N N . CYS A 1 95 ? 10.607 -5.172 -8.342 1.00 95.12 95 CYS A N 1
ATOM 801 C CA . CYS A 1 95 ? 12.042 -5.062 -8.634 1.00 95.12 95 CYS A CA 1
ATOM 802 C C . CYS A 1 95 ? 12.588 -6.215 -9.491 1.00 95.12 95 CYS A C 1
ATOM 804 O O . CYS A 1 95 ? 13.793 -6.432 -9.491 1.00 95.12 95 CYS A O 1
ATOM 806 N N . ALA A 1 96 ? 11.730 -6.957 -10.202 1.00 96.25 96 ALA A N 1
ATOM 807 C CA . ALA A 1 96 ? 12.124 -8.032 -11.123 1.00 96.25 96 ALA A CA 1
ATOM 808 C C . ALA A 1 96 ? 12.902 -9.208 -10.488 1.00 96.25 96 ALA A C 1
ATOM 810 O O . ALA A 1 96 ? 13.649 -9.916 -11.167 1.00 96.25 96 ALA A O 1
ATOM 811 N N . GLU A 1 97 ? 12.746 -9.444 -9.182 1.00 96.69 97 GLU A N 1
ATOM 812 C CA . GLU A 1 97 ? 13.395 -10.584 -8.519 1.00 96.69 97 GLU A CA 1
ATOM 813 C C . GLU A 1 97 ? 12.840 -11.923 -9.007 1.00 96.69 97 GLU A C 1
ATOM 815 O O . GLU A 1 97 ? 13.589 -12.895 -9.116 1.00 96.69 97 GLU A O 1
ATOM 820 N N . GLU A 1 98 ? 11.562 -11.937 -9.385 1.00 97.19 98 GLU A N 1
ATOM 821 C CA . GLU A 1 98 ? 10.835 -13.097 -9.905 1.00 97.19 98 GLU A CA 1
ATOM 822 C C . GLU A 1 98 ? 10.644 -12.996 -11.431 1.00 97.19 98 GLU A C 1
ATOM 824 O O . GLU A 1 98 ? 9.662 -13.472 -11.994 1.00 97.19 98 GLU A O 1
ATOM 829 N N . GLY A 1 99 ? 11.569 -12.328 -12.132 1.00 96.81 99 GLY A N 1
ATOM 830 C CA . GLY A 1 99 ? 11.448 -12.116 -13.574 1.00 96.81 99 GLY A CA 1
ATOM 831 C C . GLY A 1 99 ? 10.229 -11.250 -13.897 1.00 96.81 99 GLY A C 1
ATOM 832 O O . GLY A 1 99 ? 10.100 -10.158 -13.348 1.00 96.81 99 GLY A O 1
ATOM 833 N N . PHE A 1 100 ? 9.331 -11.748 -14.750 1.00 96.38 100 PHE A N 1
ATOM 834 C CA . PHE A 1 100 ? 8.087 -11.070 -15.149 1.00 96.38 100 PHE A CA 1
ATOM 835 C C . PHE A 1 100 ? 6.837 -11.573 -14.421 1.00 96.38 100 PHE A C 1
ATOM 837 O O . PHE A 1 100 ? 5.733 -11.169 -14.778 1.00 96.38 100 PHE A O 1
ATOM 844 N N . GLU A 1 101 ? 6.984 -12.422 -13.400 1.00 97.62 101 GLU A N 1
ATOM 845 C CA . GLU A 1 101 ? 5.836 -12.880 -12.613 1.00 97.62 101 GLU A CA 1
ATOM 846 C C . GLU A 1 101 ? 5.028 -11.695 -12.072 1.00 97.62 101 GLU A C 1
ATOM 848 O O . GLU A 1 101 ? 5.592 -10.654 -11.710 1.00 97.62 101 GLU A O 1
ATOM 853 N N . PHE A 1 102 ? 3.703 -11.869 -12.041 1.00 95.44 102 PHE A N 1
ATOM 854 C CA . PHE A 1 102 ? 2.688 -10.865 -11.685 1.00 95.44 102 PHE A CA 1
ATOM 855 C C . PHE A 1 102 ? 2.528 -9.675 -12.648 1.00 95.44 102 PHE A C 1
ATOM 857 O O . PHE A 1 102 ? 1.623 -8.861 -12.453 1.00 95.44 102 PHE A O 1
ATOM 864 N N . TRP A 1 103 ? 3.347 -9.570 -13.697 1.00 96.06 103 TRP A N 1
ATOM 865 C CA . TRP A 1 103 ? 3.228 -8.527 -14.715 1.00 96.06 103 TRP A CA 1
ATOM 866 C C . TRP A 1 103 ? 2.674 -9.089 -16.025 1.00 96.06 103 TRP A C 1
ATOM 868 O O . TRP A 1 103 ? 3.179 -10.066 -16.571 1.00 96.06 103 TRP A O 1
ATOM 878 N N . SER A 1 104 ? 1.659 -8.424 -16.571 1.00 95.81 104 SER A N 1
ATOM 879 C CA . SER A 1 104 ? 1.191 -8.646 -17.940 1.00 95.81 104 SER A CA 1
ATOM 880 C C . SER A 1 104 ? 2.036 -7.809 -18.892 1.00 95.81 104 SER A C 1
ATOM 882 O O . SER A 1 104 ? 2.142 -6.601 -18.711 1.00 95.81 104 SER A O 1
ATOM 884 N N . LEU A 1 105 ? 2.660 -8.422 -19.897 1.00 94.88 105 LEU A N 1
ATOM 885 C CA . LEU A 1 105 ? 3.426 -7.699 -20.916 1.00 94.88 105 LEU A CA 1
ATOM 886 C C . LEU A 1 105 ? 2.485 -7.260 -22.044 1.00 94.88 105 LEU A C 1
ATOM 888 O O . LEU A 1 105 ? 2.318 -7.970 -23.032 1.00 94.88 105 LEU A O 1
ATOM 892 N N . ASP A 1 106 ? 1.842 -6.105 -21.871 1.00 92.56 106 ASP A N 1
ATOM 893 C CA . ASP A 1 106 ? 0.825 -5.596 -22.802 1.00 92.56 106 ASP A CA 1
ATOM 894 C C . ASP A 1 106 ? 1.397 -5.313 -24.199 1.00 92.56 106 ASP A C 1
ATOM 896 O O . ASP A 1 106 ? 0.732 -5.526 -25.212 1.00 92.56 106 ASP A O 1
ATOM 900 N N . VAL A 1 107 ? 2.646 -4.837 -24.256 1.00 92.94 107 VAL A N 1
ATOM 901 C CA . VAL A 1 107 ? 3.406 -4.656 -25.498 1.00 92.94 107 VAL A CA 1
ATOM 902 C C . VAL A 1 107 ? 4.841 -5.102 -25.246 1.00 92.94 107 VAL A C 1
ATOM 904 O O . VAL A 1 107 ? 5.464 -4.676 -24.276 1.00 92.94 107 VAL A O 1
ATOM 907 N N . ASN A 1 108 ? 5.386 -5.938 -26.124 1.00 94.12 108 ASN A N 1
ATOM 908 C CA . ASN A 1 108 ? 6.716 -6.521 -25.958 1.00 94.12 108 ASN A CA 1
ATOM 909 C C . ASN A 1 108 ? 7.548 -6.366 -27.242 1.00 94.12 108 ASN A C 1
ATOM 911 O O . ASN A 1 108 ? 7.872 -7.343 -27.909 1.00 94.12 108 ASN A O 1
ATOM 915 N N . GLY A 1 109 ? 7.787 -5.121 -27.658 1.00 91.00 109 GLY A N 1
ATOM 916 C CA . GLY A 1 109 ? 8.444 -4.816 -28.927 1.00 91.00 109 GLY A CA 1
ATOM 917 C C . GLY A 1 109 ? 9.955 -5.076 -28.940 1.00 91.00 109 GLY A C 1
ATOM 918 O O . GLY A 1 109 ? 10.611 -5.150 -27.905 1.00 91.00 109 GLY A O 1
ATOM 919 N N . GLY A 1 110 ? 10.520 -5.150 -30.147 1.00 92.06 110 GLY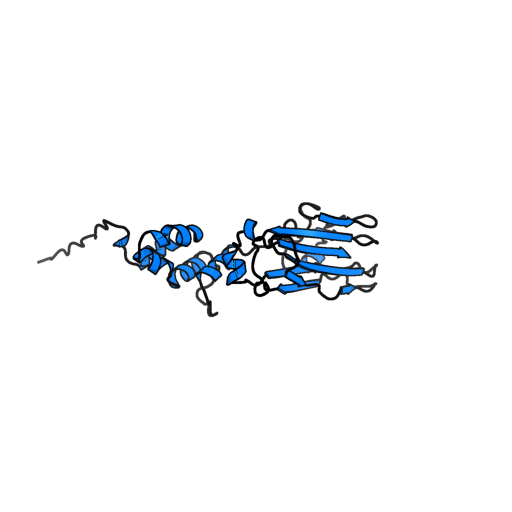 A N 1
ATOM 920 C CA . GLY A 1 110 ? 11.964 -5.252 -30.379 1.00 92.06 110 GLY A CA 1
ATOM 921 C C . GLY A 1 110 ? 12.530 -6.577 -29.880 1.00 92.06 110 GLY A C 1
ATOM 922 O O . GLY A 1 110 ? 11.921 -7.620 -30.076 1.00 92.06 110 GLY A O 1
ATOM 923 N N . ASP A 1 111 ? 13.669 -6.519 -29.195 1.00 93.31 111 ASP A N 1
ATOM 924 C CA . ASP A 1 111 ? 14.273 -7.652 -28.477 1.00 93.31 111 ASP A CA 1
ATOM 925 C C . ASP A 1 111 ? 13.615 -7.919 -27.109 1.00 93.31 111 ASP A C 1
ATOM 927 O O . ASP A 1 111 ? 14.251 -8.510 -26.232 1.00 93.31 111 ASP A O 1
ATOM 931 N N . GLU A 1 112 ? 12.372 -7.463 -26.938 1.00 95.19 112 GLU A N 1
ATOM 932 C CA . GLU A 1 112 ? 11.515 -7.703 -25.781 1.00 95.19 112 GLU A CA 1
ATOM 933 C C . GLU A 1 112 ? 12.003 -7.054 -24.473 1.00 95.19 112 GLU A C 1
ATOM 935 O O . GLU A 1 112 ? 13.099 -6.490 -24.369 1.00 95.19 112 GLU A O 1
ATOM 940 N N . TRP A 1 113 ? 11.151 -7.106 -23.450 1.00 94.50 113 TRP A N 1
ATOM 941 C CA . TRP A 1 113 ? 11.519 -6.779 -22.085 1.00 94.50 113 TRP A CA 1
ATOM 942 C C . TRP A 1 113 ? 12.594 -7.741 -21.583 1.00 94.50 113 TRP A C 1
ATOM 944 O O . TRP A 1 113 ? 12.502 -8.960 -21.743 1.00 94.50 113 TRP A O 1
ATOM 954 N N . LYS A 1 114 ? 13.581 -7.199 -20.872 1.00 96.25 114 LYS A N 1
ATOM 955 C CA . LYS A 1 114 ? 14.590 -7.992 -20.163 1.00 96.25 114 LYS A CA 1
ATOM 956 C C . LYS A 1 114 ? 14.671 -7.578 -18.704 1.00 96.25 114 LYS A C 1
ATOM 958 O O . LYS A 1 114 ? 14.205 -6.510 -18.307 1.00 96.25 114 LYS A O 1
ATOM 963 N N . VAL A 1 115 ? 15.275 -8.450 -17.910 1.00 96.88 115 VAL A N 1
ATOM 964 C CA . VAL A 1 115 ? 15.634 -8.177 -16.522 1.00 96.88 115 VAL A CA 1
ATOM 965 C C . VAL A 1 115 ? 17.147 -8.108 -16.437 1.00 96.88 115 VAL A C 1
ATOM 967 O O . VAL A 1 115 ? 17.837 -9.000 -16.929 1.00 96.88 115 VAL A O 1
ATOM 970 N N . GLU A 1 116 ? 17.656 -7.046 -15.825 1.00 95.25 116 GLU A N 1
ATOM 971 C CA . GLU A 1 116 ? 19.088 -6.812 -15.652 1.00 95.25 116 GLU A CA 1
ATOM 972 C C . GLU A 1 116 ? 19.411 -6.502 -14.187 1.00 95.25 116 GLU A C 1
ATOM 974 O O . GLU A 1 116 ? 18.576 -5.984 -13.442 1.00 95.25 116 GLU A O 1
ATOM 979 N N . ASP A 1 117 ? 20.638 -6.815 -13.771 1.00 95.94 117 ASP A N 1
ATOM 980 C CA . ASP A 1 117 ? 21.137 -6.496 -12.435 1.00 95.94 117 ASP A CA 1
ATOM 981 C C . ASP A 1 117 ? 21.644 -5.048 -12.357 1.00 95.94 117 ASP A C 1
ATOM 983 O O . ASP A 1 117 ? 22.399 -4.576 -13.208 1.00 95.94 117 ASP A O 1
ATOM 987 N N . LEU A 1 118 ? 21.313 -4.357 -11.265 1.00 93.44 118 LEU A N 1
ATOM 988 C CA . LEU A 1 118 ? 21.931 -3.084 -10.905 1.00 93.44 118 LEU A CA 1
ATOM 989 C C . LEU A 1 118 ? 23.382 -3.295 -10.475 1.00 93.44 118 LEU A C 1
ATOM 991 O O . LEU A 1 118 ? 23.685 -4.140 -9.616 1.00 93.44 118 LEU A O 1
ATOM 995 N N . SER A 1 119 ? 24.263 -2.428 -10.973 1.00 91.44 119 SER A N 1
ATOM 996 C CA . SER A 1 119 ? 25.631 -2.304 -10.467 1.00 91.44 119 SER A CA 1
ATOM 997 C C . SER A 1 119 ? 25.656 -1.820 -9.010 1.00 91.44 119 SER A C 1
ATOM 999 O O . SER A 1 119 ? 24.709 -1.207 -8.517 1.00 91.44 119 SER A O 1
ATOM 1001 N N . LYS A 1 120 ? 26.766 -2.056 -8.296 1.00 88.88 120 LYS A N 1
ATOM 1002 C CA . LYS A 1 120 ? 26.915 -1.623 -6.891 1.00 88.88 120 LYS A CA 1
ATOM 1003 C C . LYS A 1 120 ? 26.769 -0.112 -6.701 1.00 88.88 120 LYS A C 1
ATOM 1005 O O . LYS A 1 120 ? 26.349 0.307 -5.627 1.00 88.88 120 LYS A O 1
ATOM 1010 N N . ASP A 1 121 ? 27.134 0.682 -7.702 1.00 88.44 121 ASP A N 1
ATOM 1011 C CA . ASP A 1 121 ? 27.041 2.138 -7.618 1.00 88.44 121 ASP A CA 1
ATOM 1012 C C . ASP A 1 121 ? 25.619 2.631 -7.884 1.00 88.44 121 ASP A C 1
ATOM 1014 O O . ASP A 1 121 ? 25.129 3.448 -7.112 1.00 88.44 121 ASP A O 1
ATOM 1018 N N . GLN A 1 122 ? 24.907 2.050 -8.855 1.00 89.00 122 GLN A N 1
ATOM 1019 C CA . GLN A 1 122 ? 23.500 2.390 -9.111 1.00 89.00 122 GLN A CA 1
ATOM 1020 C C . GLN A 1 122 ? 22.587 2.035 -7.932 1.00 89.00 122 GLN A C 1
ATOM 1022 O O . GLN A 1 122 ? 21.638 2.754 -7.645 1.00 89.00 122 GLN A O 1
ATOM 1027 N N . ARG A 1 123 ? 22.890 0.963 -7.185 1.00 89.81 123 ARG A N 1
ATOM 1028 C CA . ARG A 1 123 ? 22.131 0.610 -5.968 1.00 89.81 123 ARG A CA 1
ATOM 1029 C C . ARG A 1 123 ? 22.142 1.719 -4.913 1.00 89.81 123 ARG A C 1
ATOM 1031 O O . ARG A 1 123 ? 21.209 1.800 -4.127 1.00 89.81 123 ARG A O 1
ATOM 1038 N N . LYS A 1 124 ? 23.171 2.576 -4.898 1.00 89.38 124 LYS A N 1
ATOM 1039 C CA . LYS A 1 124 ? 23.274 3.711 -3.963 1.00 89.38 124 LYS A CA 1
ATOM 1040 C C . LYS A 1 124 ? 22.353 4.875 -4.336 1.00 89.38 124 LYS A C 1
ATOM 1042 O O . LYS A 1 124 ? 22.187 5.777 -3.523 1.00 89.38 124 LYS A O 1
ATOM 1047 N N . GLU A 1 125 ? 21.790 4.882 -5.545 1.00 90.62 125 GLU A N 1
ATOM 1048 C CA . GLU A 1 125 ? 20.827 5.903 -5.980 1.00 90.62 125 GLU A CA 1
ATOM 1049 C C . GLU A 1 125 ? 19.435 5.678 -5.374 1.00 90.62 125 GLU A C 1
ATOM 1051 O O . GLU A 1 125 ? 18.635 6.610 -5.312 1.00 90.62 125 GLU A O 1
ATOM 1056 N N . PHE A 1 126 ? 19.157 4.468 -4.881 1.00 90.56 126 PHE A N 1
ATOM 1057 C CA . PHE A 1 126 ? 17.895 4.135 -4.239 1.00 90.56 126 PHE A CA 1
ATOM 1058 C C . PHE A 1 126 ? 17.983 4.314 -2.718 1.00 90.56 126 PHE A C 1
ATOM 1060 O O . PHE A 1 126 ? 18.971 3.914 -2.099 1.00 90.56 126 PHE A O 1
ATOM 1067 N N . PRO A 1 127 ? 16.921 4.823 -2.068 1.00 88.50 127 PRO A N 1
ATOM 1068 C CA . PRO A 1 127 ? 16.857 4.919 -0.608 1.00 88.50 127 PRO A CA 1
ATOM 1069 C C . PRO A 1 127 ? 16.695 3.550 0.079 1.00 88.50 127 PRO A C 1
ATOM 1071 O O . PRO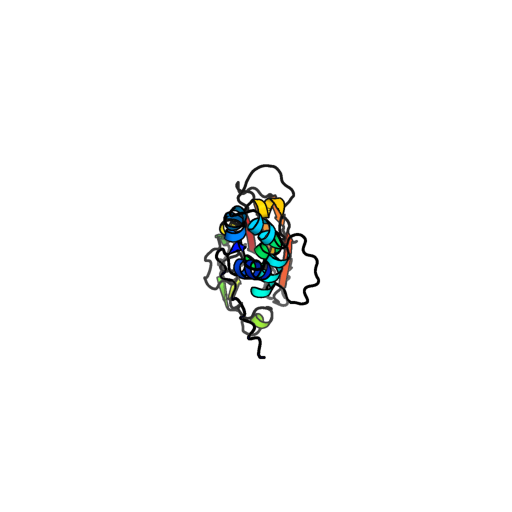 A 1 127 ? 16.714 3.472 1.305 1.00 88.50 127 PRO A O 1
ATOM 1074 N N . ASN A 1 128 ? 16.500 2.479 -0.697 1.00 88.62 128 ASN A N 1
ATOM 1075 C CA . ASN A 1 128 ? 16.304 1.114 -0.231 1.00 88.62 128 ASN A CA 1
ATOM 1076 C C . ASN A 1 128 ? 17.376 0.198 -0.840 1.00 88.62 128 ASN A C 1
ATOM 1078 O O . ASN A 1 128 ? 17.446 0.040 -2.058 1.00 88.62 128 ASN A O 1
ATOM 1082 N N . ASP A 1 129 ? 18.175 -0.439 0.014 1.00 85.75 129 ASP A N 1
ATOM 1083 C CA . ASP A 1 129 ? 19.282 -1.316 -0.378 1.00 85.75 129 ASP A CA 1
ATOM 1084 C C . ASP A 1 129 ? 18.838 -2.678 -0.945 1.00 85.75 129 ASP A C 1
ATOM 1086 O O . ASP A 1 129 ? 19.657 -3.439 -1.472 1.00 85.75 129 ASP A O 1
ATOM 1090 N N . GLN A 1 130 ? 17.540 -2.985 -0.870 1.00 89.12 130 GLN A N 1
ATOM 1091 C CA . GLN A 1 130 ? 16.965 -4.225 -1.385 1.00 89.12 130 GLN A CA 1
ATOM 1092 C C . GLN A 1 130 ? 16.740 -4.213 -2.902 1.00 89.12 130 GLN A C 1
ATOM 1094 O O . GLN A 1 130 ? 16.502 -5.273 -3.477 1.00 89.12 130 GLN A O 1
ATOM 1099 N N . VAL A 1 131 ? 16.838 -3.058 -3.571 1.00 93.56 131 VAL A N 1
ATOM 1100 C CA . VAL A 1 131 ? 16.672 -2.964 -5.030 1.00 93.56 131 VAL A CA 1
ATOM 1101 C C . VAL A 1 131 ? 17.945 -3.464 -5.718 1.00 93.56 131 VAL A C 1
ATOM 1103 O O . VAL A 1 131 ? 19.005 -2.845 -5.610 1.00 93.56 131 VAL A O 1
ATOM 1106 N N . LYS A 1 132 ? 17.868 -4.605 -6.415 1.00 94.50 132 LYS A N 1
ATOM 1107 C CA . LYS A 1 132 ? 19.040 -5.248 -7.049 1.00 94.50 132 LYS A CA 1
ATOM 1108 C C . LYS A 1 132 ? 18.909 -5.451 -8.549 1.00 94.50 132 LYS A C 1
ATOM 1110 O O . LYS A 1 132 ? 19.943 -5.598 -9.194 1.00 94.50 132 LYS A O 1
ATOM 1115 N N . LYS A 1 133 ? 17.693 -5.437 -9.086 1.00 95.88 133 LYS A N 1
ATOM 1116 C CA . LYS A 1 133 ? 17.384 -5.645 -10.501 1.00 95.88 133 LYS A CA 1
ATOM 1117 C C . LYS A 1 133 ? 16.397 -4.596 -10.995 1.00 95.88 133 LYS A C 1
ATOM 1119 O O . LYS A 1 133 ? 15.756 -3.908 -10.200 1.00 95.88 133 LYS A O 1
ATOM 1124 N N . TYR A 1 134 ? 16.294 -4.482 -12.311 1.00 94.62 134 TYR A N 1
ATOM 1125 C CA . TYR A 1 134 ? 15.316 -3.635 -12.980 1.00 94.62 134 TYR A CA 1
ATOM 1126 C C . TYR A 1 134 ? 14.825 -4.274 -14.278 1.00 94.62 134 TYR A C 1
ATOM 1128 O O . TYR A 1 134 ? 15.465 -5.160 -14.847 1.00 94.62 134 TYR A O 1
ATOM 1136 N N . PHE A 1 135 ? 13.678 -3.787 -14.744 1.00 95.12 135 PHE A N 1
ATOM 1137 C CA . PHE A 1 135 ? 13.133 -4.105 -16.056 1.00 95.12 135 PHE A CA 1
ATOM 1138 C C . PHE A 1 135 ? 13.698 -3.139 -17.098 1.00 95.12 135 PHE A C 1
ATOM 1140 O O . PHE A 1 135 ? 13.705 -1.927 -16.873 1.00 95.12 135 PHE A O 1
ATOM 1147 N N . VAL A 1 136 ? 14.135 -3.654 -18.244 1.00 92.19 136 VAL A N 1
ATOM 1148 C CA . VAL A 1 136 ? 14.640 -2.848 -19.360 1.00 92.19 136 VAL A CA 1
ATOM 1149 C C . VAL A 1 136 ? 13.825 -3.110 -20.620 1.00 92.19 136 VAL A C 1
ATOM 1151 O O . VAL A 1 136 ? 13.509 -4.256 -20.941 1.00 92.19 136 VAL A O 1
ATOM 1154 N N . THR A 1 137 ? 13.467 -2.032 -21.311 1.00 90.25 137 THR A N 1
ATOM 1155 C CA . THR A 1 137 ? 12.740 -2.054 -22.582 1.00 90.25 137 THR A CA 1
ATOM 1156 C C . THR A 1 137 ? 13.679 -2.176 -23.772 1.00 90.25 137 THR A C 1
ATOM 1158 O O . THR A 1 137 ? 14.897 -2.023 -23.649 1.00 90.25 137 THR A O 1
ATOM 1161 N N . SER A 1 138 ? 13.103 -2.458 -24.940 1.00 87.88 138 SER A N 1
ATOM 1162 C CA . SER A 1 138 ? 13.846 -2.568 -26.190 1.00 87.88 138 SER A CA 1
ATOM 1163 C C . SER A 1 138 ? 13.781 -1.289 -27.039 1.00 87.88 138 SER A C 1
ATOM 1165 O O . SER A 1 138 ? 13.369 -0.228 -26.578 1.00 87.88 138 SER A O 1
ATOM 1167 N N . TYR A 1 139 ? 14.215 -1.379 -28.299 1.00 83.81 139 TYR A N 1
ATOM 1168 C CA . TYR A 1 139 ? 14.188 -0.284 -29.280 1.00 83.81 139 TYR A CA 1
ATOM 1169 C C . TYR A 1 139 ? 12.802 -0.020 -29.892 1.00 83.81 139 TYR A C 1
ATOM 1171 O O . TYR A 1 139 ? 12.626 0.960 -30.616 1.00 83.81 139 TYR A O 1
ATOM 1179 N N . TYR A 1 140 ? 11.822 -0.881 -29.616 1.00 85.94 140 TYR A N 1
ATOM 1180 C CA . TYR A 1 140 ? 10.409 -0.628 -29.885 1.00 85.94 140 TYR A CA 1
ATOM 1181 C C . TYR A 1 140 ? 9.623 -0.584 -28.584 1.00 85.94 140 TYR A C 1
ATOM 1183 O O . TYR A 1 140 ? 10.118 -1.001 -27.539 1.00 85.94 140 TYR A O 1
ATOM 1191 N N . THR A 1 141 ? 8.390 -0.083 -28.681 1.00 87.94 141 THR A N 1
ATOM 1192 C CA . THR A 1 141 ? 7.543 0.134 -27.517 1.00 87.94 141 THR A CA 1
ATOM 1193 C C . THR A 1 141 ? 7.375 -1.132 -26.692 1.00 87.94 141 THR A C 1
ATOM 1195 O O . THR A 1 141 ? 7.081 -2.206 -27.221 1.00 87.94 141 THR A O 1
ATOM 1198 N N . CYS A 1 142 ? 7.525 -0.974 -25.386 1.00 89.38 142 CYS A N 1
ATOM 1199 C CA . CYS A 1 142 ? 7.410 -2.045 -24.410 1.00 89.38 142 CYS A CA 1
ATOM 1200 C C . CYS A 1 142 ? 6.535 -1.542 -23.267 1.00 89.38 142 CYS A C 1
ATOM 1202 O O . CYS A 1 142 ? 6.923 -0.598 -22.588 1.00 89.38 142 CYS A O 1
ATOM 1204 N N . LEU A 1 143 ? 5.375 -2.162 -23.054 1.00 91.69 143 LEU A N 1
ATOM 1205 C CA . LEU A 1 143 ? 4.433 -1.842 -21.986 1.00 91.69 143 LEU A CA 1
ATOM 1206 C C . LEU A 1 143 ? 4.242 -3.067 -21.089 1.00 91.69 143 LEU A C 1
ATOM 1208 O O . LEU A 1 143 ? 4.169 -4.192 -21.586 1.00 91.69 143 LEU A O 1
ATOM 1212 N N . LYS A 1 144 ? 4.130 -2.855 -19.782 1.00 93.94 144 LYS A N 1
ATOM 1213 C CA . LYS A 1 144 ? 3.691 -3.878 -18.832 1.00 93.94 144 LYS A CA 1
ATOM 1214 C C . LYS A 1 144 ? 2.659 -3.323 -17.866 1.00 93.94 144 LYS A C 1
ATOM 1216 O O . LYS A 1 144 ? 2.738 -2.142 -17.510 1.00 93.94 144 LYS A O 1
ATOM 1221 N N . SER A 1 145 ? 1.770 -4.184 -17.379 1.00 94.94 145 SER A N 1
ATOM 1222 C CA . SER A 1 145 ? 0.802 -3.817 -16.362 1.00 94.94 145 SER A CA 1
ATOM 1223 C C . SER A 1 145 ? 0.576 -4.827 -15.259 1.00 94.94 145 SER A C 1
ATOM 1225 O O . SER A 1 145 ? 0.835 -6.021 -15.392 1.00 94.94 145 SER A O 1
ATOM 1227 N N . GLN A 1 146 ? 0.119 -4.307 -14.125 1.00 94.94 146 GLN A N 1
ATOM 1228 C CA . GLN A 1 146 ? -0.349 -5.097 -13.001 1.00 94.94 146 GLN A CA 1
ATOM 1229 C C . GLN A 1 146 ? -1.636 -4.495 -12.468 1.00 94.94 146 GLN A C 1
ATOM 1231 O O . GLN A 1 146 ? -1.800 -3.272 -12.438 1.00 94.94 146 GLN A O 1
ATOM 1236 N N . VAL A 1 147 ? -2.527 -5.394 -12.067 1.00 93.88 147 VAL A N 1
ATOM 1237 C CA . VAL A 1 147 ? -3.863 -5.093 -11.601 1.00 93.88 147 VAL A CA 1
ATOM 1238 C C . VAL A 1 147 ? -3.984 -5.453 -10.116 1.00 93.88 147 VAL A C 1
ATOM 1240 O O . VAL A 1 147 ? -3.833 -6.620 -9.773 1.00 93.88 147 VAL A O 1
ATOM 1243 N N . VAL A 1 148 ? -4.247 -4.479 -9.236 1.00 92.94 148 VAL A N 1
ATOM 1244 C CA . VAL A 1 148 ? -4.393 -4.715 -7.781 1.00 92.94 148 VAL A CA 1
ATOM 1245 C C . VAL A 1 148 ? -5.864 -4.706 -7.381 1.00 92.94 148 VAL A C 1
ATOM 1247 O O . VAL A 1 148 ? -6.536 -3.693 -7.572 1.00 92.94 148 VAL A O 1
ATOM 1250 N N . ASP A 1 149 ? -6.337 -5.791 -6.766 1.00 92.25 149 ASP A N 1
ATOM 1251 C CA . ASP A 1 149 ? -7.656 -5.873 -6.128 1.00 92.25 149 ASP A CA 1
ATOM 1252 C C . ASP A 1 149 ? -7.577 -5.378 -4.676 1.00 92.25 149 ASP A C 1
ATOM 1254 O O . ASP A 1 149 ? -7.173 -6.097 -3.761 1.00 92.25 149 ASP A O 1
ATOM 1258 N N . LEU A 1 150 ? -8.015 -4.140 -4.435 1.00 90.88 150 LEU A N 1
ATOM 1259 C CA . LEU A 1 150 ? -7.943 -3.532 -3.105 1.00 90.88 150 LEU A CA 1
ATOM 1260 C C . LEU A 1 150 ? -8.722 -4.314 -2.031 1.00 90.88 150 LEU A C 1
ATOM 1262 O O . LEU A 1 150 ? -8.316 -4.320 -0.865 1.00 90.88 150 LEU A O 1
ATOM 1266 N N . LYS A 1 151 ? -9.815 -4.994 -2.396 1.00 90.69 151 LYS A N 1
ATOM 1267 C CA . LYS A 1 151 ? -10.625 -5.777 -1.453 1.00 90.69 151 LYS A CA 1
ATOM 1268 C C . LYS A 1 151 ? -9.882 -7.036 -1.026 1.00 90.69 151 LYS A C 1
ATOM 1270 O O . LYS A 1 151 ? -9.848 -7.321 0.176 1.00 90.69 151 LYS A O 1
ATOM 1275 N N . ALA A 1 152 ? -9.256 -7.735 -1.974 1.00 92.50 152 ALA A N 1
ATOM 1276 C CA . ALA A 1 152 ? -8.375 -8.867 -1.689 1.00 92.50 152 ALA A CA 1
ATOM 1277 C C . ALA A 1 152 ? -7.170 -8.449 -0.828 1.00 92.50 152 ALA A C 1
ATOM 1279 O O . ALA A 1 152 ? -6.804 -9.162 0.107 1.00 92.50 152 ALA A O 1
ATOM 1280 N N . GLU A 1 153 ? -6.642 -7.239 -1.042 1.00 93.50 153 GLU A N 1
ATOM 1281 C CA . GLU A 1 153 ? -5.551 -6.673 -0.238 1.00 93.50 153 GLU A CA 1
ATOM 1282 C C . GLU A 1 153 ? -5.976 -6.216 1.178 1.00 93.50 153 GLU A C 1
ATOM 1284 O O . GLU A 1 153 ? -5.132 -5.828 1.993 1.00 93.50 153 GLU A O 1
ATOM 1289 N N . GLY A 1 154 ? -7.272 -6.299 1.507 1.00 91.44 154 GLY A N 1
ATOM 1290 C CA . GLY A 1 154 ? -7.829 -6.051 2.840 1.00 91.44 154 GLY A CA 1
ATOM 1291 C C . GLY A 1 154 ? -8.565 -4.718 3.005 1.00 91.44 154 GLY A C 1
ATOM 1292 O O . GLY A 1 154 ? -9.156 -4.484 4.071 1.00 91.44 154 GLY A O 1
ATOM 1293 N N . TYR A 1 155 ? -8.585 -3.877 1.968 1.00 91.31 155 TYR A N 1
ATOM 1294 C CA . TYR A 1 155 ? -9.274 -2.589 1.941 1.00 91.31 155 TYR A CA 1
ATOM 1295 C C . TYR A 1 155 ? -10.742 -2.777 1.549 1.00 91.31 155 TYR A C 1
ATOM 1297 O O . TYR A 1 155 ? -11.104 -2.862 0.378 1.00 91.31 155 TYR A O 1
ATOM 1305 N N . TRP A 1 156 ? -11.614 -2.861 2.552 1.00 89.06 156 TRP A N 1
ATOM 1306 C CA . TRP A 1 156 ? -13.035 -3.120 2.327 1.00 89.06 156 TRP A CA 1
ATOM 1307 C C . TRP A 1 156 ? -13.773 -1.908 1.740 1.00 89.06 156 TRP A C 1
ATOM 1309 O O . TRP A 1 156 ? -13.345 -0.761 1.847 1.00 89.06 156 TRP A O 1
ATOM 1319 N N . GLU A 1 157 ? -14.932 -2.178 1.152 1.00 85.88 157 GLU A N 1
ATOM 1320 C CA . GLU A 1 157 ? -15.714 -1.230 0.351 1.00 85.88 157 GLU A CA 1
ATOM 1321 C C . GLU A 1 157 ? -16.068 0.047 1.120 1.00 85.88 157 GLU A C 1
ATOM 1323 O O . GLU A 1 157 ? -15.805 1.150 0.653 1.00 85.88 157 GLU A O 1
ATOM 1328 N N . GLU A 1 158 ? -16.592 -0.092 2.340 1.00 85.75 158 GLU A N 1
ATOM 1329 C CA . GLU A 1 158 ? -16.986 1.047 3.175 1.00 85.75 158 GLU A CA 1
ATOM 1330 C C . GLU A 1 158 ? -15.801 1.968 3.515 1.00 85.75 158 GLU A C 1
ATOM 1332 O O . GLU A 1 158 ? -15.967 3.189 3.506 1.00 85.75 158 GLU A O 1
ATOM 1337 N N . LEU A 1 159 ? -14.598 1.417 3.743 1.00 87.31 159 LEU A N 1
ATOM 1338 C CA . LEU A 1 159 ? -13.371 2.203 3.930 1.00 87.31 159 LEU A CA 1
ATOM 1339 C C . LEU A 1 159 ? -13.045 2.986 2.655 1.00 87.31 159 LEU A C 1
ATOM 1341 O O . LEU A 1 159 ? -12.811 4.195 2.696 1.00 87.31 159 LEU A O 1
ATOM 1345 N N . MET A 1 160 ? -13.069 2.313 1.507 1.00 88.06 160 MET A N 1
ATOM 1346 C CA . MET A 1 160 ? -12.726 2.934 0.229 1.00 88.06 160 MET A CA 1
ATOM 1347 C C . MET A 1 160 ? -13.763 3.956 -0.246 1.00 88.06 160 MET A C 1
ATOM 1349 O O . MET A 1 160 ? -13.413 4.869 -0.994 1.00 88.06 160 MET A O 1
ATOM 1353 N N . ASP A 1 161 ? -15.022 3.818 0.162 1.00 84.56 161 ASP A N 1
ATOM 1354 C CA . ASP A 1 161 ? -16.128 4.689 -0.244 1.00 84.56 161 ASP A CA 1
ATOM 1355 C C . ASP A 1 161 ? -16.331 5.880 0.693 1.00 84.56 161 ASP A C 1
ATOM 1357 O O . ASP A 1 161 ? -16.614 6.992 0.225 1.00 84.56 161 ASP A O 1
ATOM 1361 N N . THR A 1 162 ? -16.177 5.652 1.999 1.00 85.50 162 THR A N 1
ATOM 1362 C CA . THR A 1 162 ? -16.416 6.656 3.043 1.00 85.50 162 THR A CA 1
ATOM 1363 C C . THR A 1 162 ? -15.143 7.421 3.357 1.00 85.50 162 THR A C 1
ATOM 1365 O O . THR A 1 162 ? -15.118 8.644 3.247 1.00 85.50 162 THR A O 1
ATOM 1368 N N . THR A 1 163 ? -14.070 6.709 3.714 1.00 87.75 163 THR A N 1
ATOM 1369 C CA . THR A 1 163 ? -12.796 7.330 4.096 1.00 87.75 163 THR A CA 1
ATOM 1370 C C . THR A 1 163 ? -12.042 7.855 2.884 1.00 87.75 163 THR A C 1
ATOM 1372 O O . THR A 1 163 ? -11.420 8.908 2.984 1.00 87.75 163 THR A O 1
ATOM 1375 N N . ARG A 1 164 ? -12.102 7.136 1.751 1.00 89.19 164 ARG A N 1
ATOM 1376 C CA . ARG A 1 164 ? -11.373 7.467 0.510 1.00 89.19 164 ARG A CA 1
ATOM 1377 C C . ARG A 1 164 ? -9.898 7.773 0.806 1.00 89.19 164 ARG A C 1
ATOM 1379 O O . ARG A 1 164 ? -9.457 8.906 0.593 1.00 89.19 164 ARG A O 1
ATOM 1386 N N . PRO A 1 165 ? -9.159 6.792 1.360 1.00 90.88 165 PRO A N 1
ATOM 1387 C CA . PRO A 1 165 ? -7.774 7.008 1.743 1.00 90.88 165 PRO A CA 1
ATOM 1388 C C . PRO A 1 165 ? -6.932 7.433 0.539 1.00 90.88 165 PRO A C 1
ATOM 1390 O O . PRO A 1 165 ? -7.226 7.078 -0.605 1.00 90.88 165 PRO A O 1
ATOM 1393 N N . ASP A 1 166 ? -5.877 8.186 0.830 1.00 90.81 166 ASP A N 1
ATOM 1394 C CA . ASP A 1 166 ? -4.849 8.538 -0.141 1.00 90.81 166 ASP A CA 1
ATOM 1395 C C . ASP A 1 166 ? -4.174 7.269 -0.683 1.00 90.81 166 ASP A C 1
ATOM 1397 O O . ASP A 1 166 ? -3.708 6.432 0.094 1.00 90.81 166 ASP A O 1
ATOM 1401 N N . ILE A 1 167 ? -4.112 7.136 -2.011 1.00 90.00 167 ILE A N 1
ATOM 1402 C CA . ILE A 1 167 ? -3.318 6.114 -2.697 1.00 90.00 167 ILE A CA 1
ATOM 1403 C C . ILE A 1 167 ? -2.037 6.776 -3.181 1.00 90.00 167 ILE A C 1
ATOM 1405 O O . ILE A 1 167 ? -2.064 7.606 -4.088 1.00 90.00 167 ILE A O 1
ATOM 1409 N N . GLU A 1 168 ? -0.925 6.400 -2.562 1.00 92.25 168 GLU A N 1
ATOM 1410 C CA . GLU A 1 168 ? 0.419 6.817 -2.954 1.00 92.25 168 GLU A CA 1
ATOM 1411 C C . GLU A 1 168 ? 0.963 5.840 -4.001 1.00 92.25 168 GLU A C 1
ATOM 1413 O O . GLU A 1 168 ? 0.979 4.627 -3.776 1.00 92.25 168 GLU A O 1
ATOM 1418 N N . VAL A 1 169 ? 1.419 6.369 -5.134 1.00 90.81 169 VAL A N 1
ATOM 1419 C CA . VAL A 1 169 ? 2.017 5.590 -6.219 1.00 90.81 169 VAL A CA 1
ATOM 1420 C C . VAL A 1 169 ? 3.386 6.155 -6.529 1.00 90.81 169 VAL A C 1
ATOM 1422 O O . VAL A 1 169 ? 3.552 7.362 -6.711 1.00 90.81 169 VAL A O 1
ATOM 1425 N N . LYS A 1 170 ? 4.362 5.256 -6.605 1.00 91.50 170 LYS A N 1
ATOM 1426 C CA . LYS A 1 170 ? 5.756 5.579 -6.877 1.00 91.50 170 LYS A CA 1
ATOM 1427 C C . LYS A 1 170 ? 6.293 4.688 -7.971 1.00 91.50 170 LYS A C 1
ATOM 1429 O O . LYS A 1 170 ? 5.967 3.504 -8.015 1.00 91.50 170 LYS A O 1
ATOM 1434 N N . ASP A 1 171 ? 7.147 5.256 -8.801 1.00 92.38 171 ASP A N 1
ATOM 1435 C CA . ASP A 1 171 ? 7.915 4.503 -9.774 1.00 92.38 171 ASP A CA 1
ATOM 1436 C C . ASP A 1 171 ? 9.301 5.107 -9.981 1.00 92.38 171 ASP A C 1
ATOM 1438 O O . ASP A 1 171 ? 9.505 6.299 -9.758 1.00 92.38 171 ASP A O 1
ATOM 1442 N N . TRP A 1 172 ? 10.242 4.275 -10.415 1.00 91.81 172 TRP A N 1
ATOM 1443 C CA . TRP A 1 172 ? 11.618 4.662 -10.680 1.00 91.81 172 TRP A CA 1
ATOM 1444 C C . TRP A 1 172 ? 12.001 4.317 -12.111 1.00 91.81 172 TRP A C 1
ATOM 1446 O O . TRP A 1 172 ? 11.790 3.198 -12.572 1.00 91.81 172 TRP A O 1
ATOM 1456 N N . PHE A 1 173 ? 12.612 5.273 -12.805 1.00 89.12 173 PHE A N 1
ATOM 1457 C CA . PHE A 1 173 ? 13.020 5.095 -14.193 1.00 89.12 173 PHE A CA 1
ATOM 1458 C C . PHE A 1 173 ? 14.366 5.764 -14.481 1.00 89.12 173 PHE A C 1
ATOM 1460 O O . PHE A 1 173 ? 14.734 6.767 -13.865 1.00 89.12 173 PHE A O 1
ATOM 1467 N N . ALA A 1 174 ? 15.093 5.201 -15.441 1.00 87.88 174 ALA A N 1
ATOM 1468 C CA . ALA A 1 174 ? 16.316 5.750 -16.009 1.00 87.88 174 ALA A CA 1
ATOM 1469 C C . ALA A 1 174 ? 16.378 5.359 -17.493 1.00 87.88 174 ALA A C 1
ATOM 1471 O O . ALA A 1 174 ? 15.910 4.285 -17.865 1.00 87.88 174 ALA A O 1
ATOM 1472 N N . ALA A 1 175 ? 16.972 6.202 -18.338 1.00 82.50 175 ALA A N 1
ATOM 1473 C CA . ALA A 1 175 ? 17.325 5.818 -19.707 1.00 82.50 175 ALA A CA 1
ATOM 1474 C C . ALA A 1 175 ? 18.840 5.765 -19.848 1.00 82.50 175 ALA A C 1
ATOM 1476 O O . ALA A 1 175 ? 19.551 6.585 -19.260 1.00 82.50 175 ALA A O 1
ATOM 1477 N N . ARG A 1 176 ? 19.330 4.826 -20.658 1.00 72.25 176 ARG A N 1
ATOM 1478 C CA . ARG A 1 176 ? 20.758 4.713 -20.950 1.00 72.25 176 ARG A CA 1
ATOM 1479 C C . ARG A 1 176 ? 21.263 5.953 -21.713 1.00 72.25 176 ARG A C 1
ATOM 1481 O O . ARG A 1 176 ? 20.501 6.549 -22.473 1.00 72.25 176 ARG A O 1
ATOM 1488 N N . PRO A 1 177 ? 22.541 6.343 -21.555 1.00 67.75 177 PRO A N 1
ATOM 1489 C CA . PRO A 1 177 ? 23.098 7.521 -22.225 1.00 67.75 177 PRO A CA 1
ATOM 1490 C C . PRO A 1 177 ? 23.102 7.450 -23.752 1.00 67.75 177 PRO A C 1
ATOM 1492 O O . PRO A 1 177 ? 23.169 8.476 -24.421 1.00 67.75 177 PRO A O 1
ATOM 1495 N N . ASP A 1 178 ? 23.107 6.255 -24.326 1.00 66.38 178 ASP A N 1
ATOM 1496 C CA . ASP A 1 178 ? 23.283 6.023 -25.758 1.00 66.38 178 ASP A CA 1
ATOM 1497 C C . ASP A 1 178 ? 21.989 6.173 -26.571 1.00 66.38 178 ASP A C 1
ATOM 1499 O O . ASP A 1 178 ? 22.063 6.327 -27.794 1.00 66.38 178 ASP A O 1
ATOM 1503 N N . CYS A 1 179 ? 20.823 6.236 -25.917 1.00 65.25 179 CYS A N 1
ATOM 1504 C CA . CYS A 1 179 ? 19.522 6.308 -26.576 1.00 65.25 179 CYS A CA 1
ATOM 1505 C C . CYS A 1 179 ? 18.617 7.393 -25.971 1.00 65.25 179 CYS A C 1
ATOM 1507 O O . CYS A 1 179 ? 18.537 7.558 -24.756 1.00 65.25 179 CYS A O 1
ATOM 1509 N N . GLY A 1 180 ? 17.915 8.135 -26.831 1.00 67.69 180 GLY A N 1
ATOM 1510 C CA . GLY A 1 180 ? 16.790 8.959 -26.396 1.00 67.69 180 GLY A CA 1
ATOM 1511 C C . GLY A 1 180 ? 15.576 8.067 -26.160 1.00 67.69 180 GLY A C 1
ATOM 1512 O O . GLY A 1 180 ? 15.254 7.249 -27.015 1.00 67.69 180 GLY A O 1
ATOM 1513 N N . SER A 1 181 ? 14.909 8.214 -25.020 1.00 73.12 181 SER A N 1
ATOM 1514 C CA . SER A 1 181 ? 13.789 7.350 -24.651 1.00 73.12 181 SER A CA 1
ATOM 1515 C C . SER A 1 181 ? 12.679 8.145 -23.967 1.00 73.12 181 SER A C 1
ATOM 1517 O O . SER A 1 181 ? 12.944 9.159 -23.314 1.00 73.12 181 SER A O 1
ATOM 1519 N N . LYS A 1 182 ? 11.426 7.719 -24.142 1.00 81.81 182 LYS A N 1
ATOM 1520 C CA . LYS A 1 182 ? 10.242 8.393 -23.598 1.00 81.81 182 LYS A CA 1
ATOM 1521 C C . LYS A 1 182 ? 9.577 7.510 -22.555 1.00 81.81 182 LYS A C 1
ATOM 1523 O O . LYS A 1 182 ? 8.896 6.564 -22.908 1.00 81.81 182 LYS A O 1
ATOM 1528 N N . TYR A 1 183 ? 9.740 7.837 -21.282 1.00 85.31 183 TYR A N 1
ATOM 1529 C CA . TYR A 1 183 ? 9.080 7.084 -20.223 1.00 85.31 183 TYR A CA 1
ATOM 1530 C C . TYR A 1 183 ? 7.610 7.493 -20.115 1.00 85.31 183 TYR A C 1
ATOM 1532 O O . TYR A 1 183 ? 7.281 8.687 -20.113 1.00 85.31 183 TYR A O 1
ATOM 1540 N N . GLN A 1 184 ? 6.735 6.498 -19.996 1.00 86.69 184 GLN A N 1
ATOM 1541 C CA . GLN A 1 184 ? 5.306 6.669 -19.808 1.00 86.69 184 GLN A CA 1
ATOM 1542 C C . GLN A 1 184 ? 4.802 5.806 -18.648 1.00 86.69 184 GLN A C 1
ATOM 1544 O O . GLN A 1 184 ? 5.046 4.602 -18.576 1.00 86.69 184 GLN A O 1
ATOM 1549 N N . LEU A 1 185 ? 4.033 6.452 -17.774 1.00 88.62 185 LEU A N 1
ATOM 1550 C CA . LEU A 1 185 ? 3.289 5.834 -16.687 1.00 88.62 185 LEU A CA 1
ATOM 1551 C C . LEU A 1 185 ? 1.813 6.168 -16.877 1.00 88.62 185 LEU A C 1
ATOM 1553 O O . LEU A 1 185 ? 1.476 7.323 -17.107 1.00 88.62 185 LEU A O 1
ATOM 1557 N N . CYS A 1 186 ? 0.922 5.195 -16.778 1.00 89.50 186 CYS A N 1
ATOM 1558 C CA . CYS A 1 186 ? -0.508 5.461 -16.671 1.00 89.50 186 CYS A CA 1
ATOM 1559 C C . CYS A 1 186 ? -1.062 4.659 -15.508 1.00 89.50 186 CYS A C 1
ATOM 1561 O O . CYS A 1 186 ? -0.765 3.476 -15.358 1.00 89.50 186 CYS A O 1
ATOM 1563 N N . VAL A 1 187 ? -1.829 5.328 -14.663 1.00 88.62 187 VAL A N 1
ATOM 1564 C CA . VAL A 1 187 ? -2.384 4.748 -13.457 1.00 88.62 187 VAL A CA 1
ATOM 1565 C C . VAL A 1 187 ? -3.866 5.028 -13.406 1.00 88.62 187 VAL A C 1
ATOM 1567 O O . VAL A 1 187 ? -4.292 6.183 -13.446 1.00 88.62 187 VAL A O 1
ATOM 1570 N N . GLN A 1 188 ? -4.655 3.968 -13.295 1.00 89.00 188 GLN A N 1
ATOM 1571 C CA . GLN A 1 188 ? -6.105 4.069 -13.300 1.00 89.00 188 GLN A CA 1
ATOM 1572 C C . GLN A 1 188 ? -6.699 3.491 -12.027 1.00 89.00 188 GLN A C 1
ATOM 1574 O O . GLN A 1 188 ? -6.360 2.385 -11.612 1.00 89.00 188 GLN A O 1
ATOM 1579 N N . LEU A 1 189 ? -7.617 4.250 -11.433 1.00 88.88 189 LEU A N 1
ATOM 1580 C CA . LEU A 1 189 ? -8.556 3.739 -10.447 1.00 88.88 189 LEU A CA 1
ATOM 1581 C C . LEU A 1 189 ? -9.763 3.206 -11.203 1.00 88.88 189 LEU A C 1
ATOM 1583 O O . LEU A 1 189 ? -10.387 3.959 -11.950 1.00 88.88 189 LEU A O 1
ATOM 1587 N N . LEU A 1 190 ? -10.102 1.942 -11.000 1.00 87.12 190 LEU A N 1
ATOM 1588 C CA . LEU A 1 190 ? -11.198 1.277 -11.692 1.00 87.12 190 LEU A CA 1
ATOM 1589 C C . LEU A 1 190 ? -12.363 0.984 -10.734 1.00 87.12 190 LEU A C 1
ATOM 1591 O O . LEU A 1 190 ? -12.171 0.881 -9.520 1.00 87.12 190 LEU A O 1
ATOM 1595 N N . SER A 1 191 ? -13.572 0.876 -11.285 1.00 85.44 191 SER A N 1
ATOM 1596 C CA . SER A 1 191 ? -14.756 0.317 -10.615 1.00 85.44 191 SER A CA 1
ATOM 1597 C C . SER A 1 191 ? -14.793 -1.213 -10.713 1.00 85.44 191 SER A C 1
ATOM 1599 O O . SER A 1 191 ? -13.937 -1.798 -11.382 1.00 85.44 191 SER A O 1
ATOM 1601 N N . SER A 1 192 ? -15.810 -1.861 -10.115 1.00 82.31 192 SER A N 1
ATOM 1602 C CA . SER A 1 192 ? -15.945 -3.331 -10.192 1.00 82.31 192 SER A CA 1
ATOM 1603 C C . SER A 1 192 ? -16.114 -3.816 -11.628 1.00 82.31 192 SER A C 1
ATOM 1605 O O . SER A 1 192 ? -15.634 -4.875 -12.008 1.00 82.31 192 SER A O 1
ATOM 1607 N N . ALA A 1 193 ? -16.744 -2.990 -12.464 1.00 84.00 193 ALA A N 1
ATOM 1608 C CA . ALA A 1 193 ? -16.916 -3.234 -13.886 1.00 84.00 193 ALA A CA 1
ATOM 1609 C C . ALA A 1 193 ? -15.641 -2.946 -14.706 1.00 84.00 193 ALA A C 1
ATOM 1611 O O . ALA A 1 193 ? -15.715 -2.867 -15.930 1.00 84.00 193 ALA A O 1
ATOM 1612 N N . HIS A 1 194 ? -14.490 -2.727 -14.055 1.00 82.31 194 HIS A N 1
ATOM 1613 C CA . HIS A 1 194 ? -13.228 -2.305 -14.672 1.00 82.31 194 HIS A CA 1
ATOM 1614 C C . HIS A 1 194 ? -13.320 -0.986 -15.462 1.00 82.31 194 HIS A C 1
ATOM 1616 O O . HIS A 1 194 ? -12.506 -0.718 -16.345 1.00 82.31 194 HIS A O 1
ATOM 1622 N N . ALA A 1 195 ? -14.289 -0.123 -15.136 1.00 85.88 195 ALA A N 1
ATOM 1623 C CA . ALA A 1 195 ? -14.412 1.188 -15.765 1.00 85.88 195 ALA A CA 1
ATOM 1624 C C . ALA A 1 195 ? -13.520 2.221 -15.051 1.00 85.88 195 ALA A C 1
ATOM 1626 O O . ALA A 1 195 ? -13.508 2.255 -13.817 1.00 85.88 195 ALA A O 1
ATOM 1627 N N . PRO A 1 196 ? -12.801 3.095 -15.778 1.00 85.38 196 PRO A N 1
ATOM 1628 C CA . PRO A 1 196 ? -11.930 4.090 -15.169 1.00 85.38 196 PRO A CA 1
ATOM 1629 C C . PRO A 1 196 ? -12.734 5.161 -14.421 1.00 85.38 196 PRO A C 1
ATOM 1631 O O . PRO A 1 196 ? -13.513 5.909 -15.005 1.00 85.38 196 PRO A O 1
ATOM 1634 N N . LEU A 1 197 ? -12.503 5.252 -13.113 1.00 84.44 197 LEU A N 1
ATOM 1635 C CA . LEU A 1 197 ? -13.036 6.277 -12.211 1.00 84.44 197 LEU A CA 1
ATOM 1636 C C . LEU A 1 197 ? -12.118 7.501 -12.128 1.00 84.44 197 LEU A C 1
ATOM 1638 O O . LEU A 1 197 ? -12.561 8.608 -11.835 1.00 84.44 197 LEU A O 1
ATOM 1642 N N . GLY A 1 198 ? -10.827 7.304 -12.374 1.00 82.56 198 GLY A N 1
ATOM 1643 C CA . GLY A 1 198 ? -9.828 8.359 -12.422 1.00 82.56 198 GLY A CA 1
ATOM 1644 C C . GLY A 1 198 ? -8.571 7.838 -13.096 1.00 82.56 198 GLY A C 1
ATOM 1645 O O . GLY A 1 198 ? -8.202 6.684 -12.898 1.00 82.56 198 GLY A O 1
ATOM 1646 N N . THR A 1 199 ? -7.938 8.676 -13.911 1.00 83.75 199 THR A N 1
ATOM 1647 C CA . THR A 1 199 ? -6.674 8.357 -14.579 1.00 83.75 199 THR A CA 1
ATOM 1648 C C . THR A 1 199 ? -5.650 9.408 -14.198 1.00 83.75 199 THR A C 1
ATOM 1650 O O . THR A 1 199 ? -5.907 10.604 -14.333 1.00 83.75 199 THR A O 1
ATOM 1653 N N . PHE A 1 200 ? -4.499 8.952 -13.728 1.00 80.88 200 PHE A N 1
ATOM 1654 C CA . PHE A 1 200 ? -3.311 9.762 -13.573 1.00 80.88 200 PHE A CA 1
ATOM 1655 C C . PHE A 1 200 ? -2.282 9.318 -14.603 1.00 80.88 200 PHE A C 1
ATOM 1657 O O . PHE A 1 200 ? -1.927 8.144 -14.694 1.00 80.88 200 PHE A O 1
ATOM 1664 N N . GLN A 1 201 ? -1.794 10.280 -15.367 1.00 82.50 201 GLN A N 1
ATOM 1665 C CA . GLN A 1 201 ? -0.748 10.071 -16.344 1.00 82.50 201 GLN A CA 1
ATOM 1666 C C . GLN A 1 201 ? 0.164 11.295 -16.262 1.00 82.50 201 GLN A C 1
ATOM 1668 O O . GLN A 1 201 ? -0.260 12.375 -16.677 1.00 82.50 201 GLN A O 1
ATOM 1673 N N . PRO A 1 202 ? 1.364 11.174 -15.667 1.00 77.50 202 PRO A N 1
ATOM 1674 C CA . PRO A 1 202 ? 2.311 12.271 -15.673 1.00 77.50 202 PRO A CA 1
ATOM 1675 C C . PRO A 1 202 ? 2.707 12.573 -17.120 1.00 77.50 202 PRO A C 1
ATOM 1677 O O . PRO A 1 202 ? 2.695 11.682 -17.980 1.00 77.50 202 PRO A O 1
ATOM 1680 N N . ASP A 1 203 ? 3.065 13.831 -17.378 1.00 77.31 203 ASP A N 1
ATOM 1681 C CA . ASP A 1 203 ? 3.585 14.221 -18.682 1.00 77.31 203 ASP A CA 1
ATOM 1682 C C . ASP A 1 203 ? 4.751 13.296 -19.050 1.00 77.31 203 ASP A C 1
ATOM 1684 O O . ASP A 1 203 ? 5.638 13.073 -18.215 1.00 77.31 203 ASP A O 1
ATOM 1688 N N . PRO A 1 204 ? 4.764 12.725 -20.268 1.00 75.00 204 PRO A N 1
ATOM 1689 C CA . PRO A 1 204 ? 5.796 11.776 -20.630 1.00 75.00 204 PRO A CA 1
ATOM 1690 C C . PRO A 1 204 ? 7.186 12.380 -20.464 1.00 75.00 204 PRO A C 1
ATOM 1692 O O . PRO A 1 204 ? 7.504 13.427 -21.038 1.00 75.00 204 PRO A O 1
ATOM 1695 N N . ALA A 1 205 ? 8.028 11.699 -19.694 1.00 73.88 205 ALA A N 1
ATOM 1696 C CA . ALA A 1 205 ? 9.377 12.166 -19.449 1.00 73.88 205 ALA A CA 1
ATOM 1697 C C . ALA A 1 205 ? 10.240 11.839 -20.670 1.00 73.88 205 ALA A C 1
ATOM 1699 O O . ALA A 1 205 ? 10.640 10.694 -20.892 1.00 73.88 205 ALA A O 1
ATOM 1700 N N . MET A 1 206 ? 10.523 12.864 -21.474 1.00 70.31 206 MET A N 1
ATOM 1701 C CA . MET A 1 206 ? 11.466 12.771 -22.583 1.00 70.31 206 MET A CA 1
ATOM 1702 C C . MET A 1 206 ? 12.888 12.790 -22.025 1.00 70.31 206 MET A C 1
ATOM 1704 O O . MET A 1 206 ? 13.370 13.829 -21.568 1.00 70.31 206 MET A O 1
ATOM 1708 N N . ILE A 1 207 ? 13.576 11.652 -22.074 1.00 68.94 207 ILE A N 1
ATOM 1709 C CA . ILE A 1 207 ? 15.000 11.588 -21.766 1.00 68.94 207 ILE A CA 1
ATOM 1710 C C . ILE A 1 207 ? 15.783 11.701 -23.074 1.00 68.94 207 ILE A C 1
ATOM 1712 O O . ILE A 1 207 ? 15.647 10.877 -23.976 1.00 68.94 207 ILE A O 1
ATOM 1716 N N . GLN A 1 208 ? 16.588 12.759 -23.190 1.00 61.88 208 GLN A N 1
ATOM 1717 C CA . GLN A 1 208 ? 17.425 12.995 -24.365 1.00 61.88 208 GLN A CA 1
ATOM 1718 C C . GLN A 1 208 ? 18.585 11.997 -24.442 1.00 61.88 208 GLN A C 1
ATOM 1720 O O . GLN A 1 208 ? 19.082 11.518 -23.423 1.00 61.88 208 GLN A O 1
ATOM 1725 N N . GLN A 1 209 ? 19.056 11.747 -25.665 1.00 57.69 209 GLN A N 1
ATOM 1726 C CA . GLN A 1 209 ? 20.313 11.042 -25.904 1.00 57.69 209 GLN A CA 1
ATOM 1727 C C . GLN A 1 209 ? 21.469 11.806 -25.227 1.00 57.69 209 GLN A C 1
ATOM 1729 O O . GLN A 1 209 ? 21.502 13.036 -25.270 1.00 57.69 209 GLN A O 1
ATOM 1734 N N . LYS A 1 210 ? 22.423 11.085 -24.625 1.00 59.91 210 LYS A N 1
ATOM 1735 C CA . LYS A 1 210 ? 23.442 11.573 -23.667 1.00 59.91 210 LYS A CA 1
ATOM 1736 C C . LYS A 1 210 ? 22.869 11.990 -22.308 1.00 59.91 210 LYS A C 1
ATOM 1738 O O . LYS A 1 210 ? 23.320 12.966 -21.710 1.00 59.91 210 LYS A O 1
ATOM 1743 N N . SER A 1 211 ? 21.874 11.247 -21.830 1.00 65.38 211 SER A N 1
ATOM 1744 C CA . SER A 1 211 ? 21.350 11.392 -20.472 1.00 65.38 211 SER A CA 1
ATOM 1745 C C . SER A 1 211 ? 22.420 11.094 -19.415 1.00 65.38 211 SER A C 1
ATOM 1747 O O . SER A 1 211 ? 23.430 10.439 -19.678 1.00 65.38 211 SER A O 1
ATOM 1749 N N . ASP A 1 212 ? 22.176 11.552 -18.190 1.00 72.44 212 ASP A N 1
ATOM 1750 C CA . ASP A 1 212 ? 23.033 11.294 -17.035 1.00 72.44 212 ASP A CA 1
ATOM 1751 C C . ASP A 1 212 ? 22.924 9.858 -16.491 1.00 72.44 212 ASP A C 1
ATOM 1753 O O . ASP A 1 212 ? 23.589 9.538 -15.508 1.00 72.44 212 ASP A O 1
ATOM 1757 N N . ALA A 1 213 ? 22.111 8.999 -17.124 1.00 77.62 213 ALA A N 1
ATOM 1758 C CA . ALA A 1 213 ? 21.785 7.633 -16.699 1.00 77.62 213 ALA A CA 1
ATOM 1759 C C . ALA A 1 213 ? 21.273 7.501 -15.256 1.00 77.62 213 ALA A C 1
ATOM 1761 O O . ALA A 1 213 ? 21.301 6.402 -14.703 1.00 77.62 213 ALA A O 1
ATOM 1762 N N . LYS A 1 214 ? 20.829 8.602 -14.641 1.00 86.00 214 LYS A N 1
ATOM 1763 C CA . LYS A 1 214 ? 20.428 8.613 -13.236 1.00 86.00 214 LYS A CA 1
ATOM 1764 C C . LYS A 1 214 ? 19.003 8.134 -13.054 1.00 86.00 214 LYS A C 1
ATOM 1766 O O . LYS A 1 214 ? 18.119 8.470 -13.849 1.00 86.00 214 LYS A O 1
ATOM 1771 N N . TRP A 1 215 ? 18.789 7.423 -11.958 1.00 89.06 215 TRP A N 1
ATOM 1772 C CA . TRP A 1 215 ? 17.472 6.998 -11.514 1.00 89.06 215 TRP A CA 1
ATOM 1773 C C . TRP A 1 215 ? 16.654 8.183 -11.007 1.00 89.06 215 TRP A C 1
ATOM 1775 O O . TRP A 1 215 ? 17.133 9.022 -10.241 1.00 89.06 215 TRP A O 1
ATOM 1785 N N . ARG A 1 216 ? 15.402 8.264 -11.459 1.00 88.00 216 ARG A N 1
ATOM 1786 C CA . ARG A 1 216 ? 14.460 9.331 -11.106 1.00 88.00 216 ARG A CA 1
ATOM 1787 C C . ARG A 1 216 ? 13.186 8.720 -10.554 1.00 88.00 216 ARG A C 1
ATOM 1789 O O . ARG A 1 216 ? 12.647 7.792 -11.153 1.00 88.00 216 ARG A O 1
ATOM 1796 N N . GLU A 1 217 ? 12.706 9.269 -9.445 1.00 90.38 217 GLU A N 1
ATOM 1797 C CA . GLU A 1 217 ? 11.422 8.902 -8.854 1.00 90.38 217 GLU A CA 1
ATOM 1798 C C . GLU A 1 217 ? 10.299 9.750 -9.462 1.00 90.38 217 GLU A C 1
ATOM 1800 O O . GLU A 1 217 ? 10.387 10.979 -9.520 1.00 90.38 217 GLU A O 1
ATOM 1805 N N . VAL A 1 218 ? 9.217 9.094 -9.870 1.00 87.75 218 VAL A N 1
ATOM 1806 C CA . VAL A 1 218 ? 7.903 9.715 -10.040 1.00 87.75 218 VAL A CA 1
ATOM 1807 C C . VAL A 1 218 ? 7.065 9.318 -8.839 1.00 87.75 218 VAL A C 1
ATOM 1809 O O . VAL A 1 218 ? 6.922 8.134 -8.552 1.00 87.75 218 VAL A O 1
ATOM 1812 N N . ASN A 1 219 ? 6.499 10.301 -8.149 1.00 89.50 219 ASN A N 1
ATOM 1813 C CA . ASN A 1 219 ? 5.619 10.086 -7.008 1.00 89.50 219 ASN A CA 1
ATOM 1814 C C . ASN A 1 219 ? 4.370 10.948 -7.168 1.00 89.50 219 ASN A C 1
ATOM 1816 O O . ASN A 1 219 ? 4.472 12.146 -7.442 1.00 89.50 219 ASN A O 1
ATOM 1820 N N . PHE A 1 220 ? 3.203 10.352 -6.967 1.00 85.38 220 PHE A N 1
ATOM 1821 C CA . PHE A 1 220 ? 1.958 11.092 -6.863 1.00 85.38 220 PHE A CA 1
ATOM 1822 C C . PHE A 1 220 ? 0.992 10.404 -5.903 1.00 85.38 220 PHE A C 1
ATOM 1824 O O . PHE A 1 220 ? 1.049 9.197 -5.662 1.00 85.38 220 PHE A O 1
ATOM 1831 N N . THR A 1 221 ? 0.062 11.201 -5.390 1.00 86.19 221 THR A N 1
ATOM 1832 C CA . THR A 1 221 ? -0.994 10.734 -4.499 1.00 86.19 221 THR A CA 1
ATOM 1833 C C . THR A 1 221 ? -2.342 11.027 -5.130 1.00 86.19 221 THR A C 1
ATOM 1835 O O . THR A 1 221 ? -2.637 12.175 -5.465 1.00 86.19 221 THR A O 1
ATOM 1838 N N . GLN A 1 222 ? -3.171 9.996 -5.269 1.00 77.56 222 GLN A N 1
ATOM 1839 C CA . GLN A 1 222 ? -4.516 10.093 -5.825 1.00 77.56 222 GLN A CA 1
ATOM 1840 C C . GLN A 1 222 ? -5.554 9.735 -4.755 1.00 77.56 222 GLN A C 1
ATOM 1842 O O . GLN A 1 222 ? -5.411 8.748 -4.035 1.00 77.56 222 GLN A O 1
ATOM 1847 N N . ARG A 1 223 ? -6.646 10.503 -4.688 1.00 76.75 223 ARG A N 1
ATOM 1848 C CA . ARG A 1 223 ? -7.848 10.144 -3.916 1.00 76.75 223 ARG A CA 1
ATOM 1849 C C . ARG A 1 223 ? -8.924 9.587 -4.837 1.00 76.75 223 ARG A C 1
ATOM 1851 O O . ARG A 1 223 ? -9.064 10.045 -5.974 1.00 76.75 223 ARG A O 1
ATOM 1858 N N . PHE A 1 224 ? -9.728 8.653 -4.330 1.00 68.81 224 PHE A N 1
ATOM 1859 C CA . PHE A 1 224 ? -10.940 8.233 -5.033 1.00 68.81 224 PHE A CA 1
ATOM 1860 C C . PHE A 1 224 ? -11.898 9.422 -5.221 1.00 68.81 224 PHE A C 1
ATOM 1862 O O . PHE A 1 224 ? -12.117 10.180 -4.266 1.00 68.81 224 PHE A O 1
ATOM 1869 N N . PRO A 1 225 ? -12.501 9.579 -6.414 1.00 66.25 225 PRO A N 1
ATOM 1870 C CA . PRO A 1 225 ? -13.525 10.593 -6.640 1.00 66.25 225 PRO A CA 1
ATOM 1871 C C . PRO A 1 225 ? -14.742 10.369 -5.731 1.00 66.25 225 PRO A C 1
ATOM 1873 O O . PRO A 1 225 ? -14.997 9.262 -5.244 1.00 66.25 225 PRO A O 1
ATOM 1876 N N . GLN A 1 226 ? -15.513 11.434 -5.486 1.00 56.59 226 GLN A N 1
ATOM 1877 C CA . GLN A 1 226 ? -16.791 11.306 -4.783 1.00 56.59 226 GLN A CA 1
ATOM 1878 C C . GLN A 1 226 ? -17.773 10.509 -5.664 1.00 56.59 226 GLN A C 1
ATOM 1880 O O . GLN A 1 226 ? -17.842 10.759 -6.862 1.00 56.59 226 GLN A O 1
ATOM 1885 N N . ARG A 1 227 ? -18.472 9.523 -5.077 1.00 55.75 227 ARG A N 1
ATOM 1886 C CA . ARG A 1 227 ? -19.323 8.523 -5.762 1.00 55.75 227 ARG A CA 1
ATOM 1887 C C . ARG A 1 227 ? -20.149 9.062 -6.945 1.00 55.75 227 ARG A C 1
ATOM 1889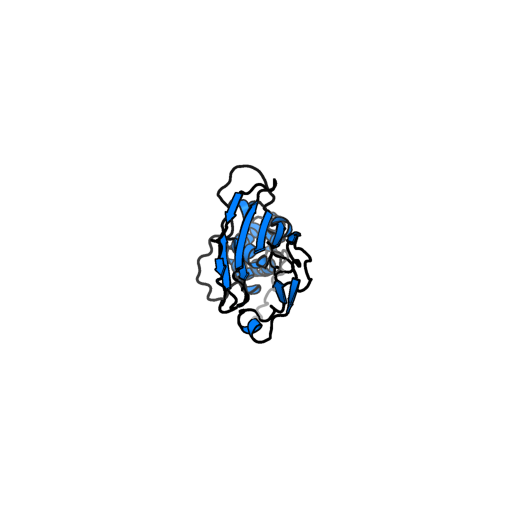 O O . ARG A 1 227 ? -20.845 10.062 -6.801 1.00 55.75 227 ARG A O 1
ATOM 1896 N N . PHE A 1 228 ? -20.255 8.227 -7.982 1.00 40.47 228 PHE A N 1
ATOM 1897 C CA . PHE A 1 228 ? -21.548 7.867 -8.579 1.00 40.47 228 PHE A CA 1
ATOM 1898 C C . PHE A 1 228 ? -21.961 6.485 -8.026 1.00 40.47 228 PHE A C 1
ATOM 1900 O O . PHE A 1 228 ? -21.105 5.686 -7.655 1.00 40.47 228 PHE A O 1
ATOM 1907 N N . HIS A 1 229 ? -23.259 6.249 -7.831 1.00 38.81 229 HIS A N 1
ATOM 1908 C CA . HIS A 1 229 ? -23.794 5.064 -7.145 1.00 38.81 229 HIS A CA 1
ATOM 1909 C C . HIS A 1 229 ? -23.501 3.739 -7.869 1.00 38.81 229 HIS A C 1
ATOM 1911 O O . HIS A 1 229 ? -23.708 3.653 -9.072 1.00 38.81 229 HIS A O 1
ATOM 1917 N N . GLY A 1 230 ? -23.161 2.709 -7.079 1.00 40.91 230 GLY A N 1
ATOM 1918 C CA . GLY A 1 230 ? -23.011 1.314 -7.508 1.00 40.91 230 GLY A CA 1
ATOM 1919 C C . GLY A 1 230 ? -21.640 1.041 -8.113 1.00 40.91 230 GLY A C 1
ATOM 1920 O O . GLY A 1 230 ? -21.392 1.467 -9.228 1.00 40.91 230 GLY A O 1
ATOM 1921 N N . ASP A 1 231 ? -20.731 0.426 -7.349 1.00 40.62 231 ASP A N 1
ATOM 1922 C CA . ASP A 1 231 ? -20.218 -0.924 -7.640 1.00 40.62 231 ASP A CA 1
ATOM 1923 C C . ASP A 1 231 ? -18.879 -1.217 -6.913 1.00 40.62 231 ASP A C 1
ATOM 1925 O O . ASP A 1 231 ? -17.931 -0.433 -7.052 1.00 40.62 231 ASP A O 1
ATOM 1929 N N . PRO A 1 232 ? -18.756 -2.311 -6.132 1.00 42.75 232 PRO A N 1
ATOM 1930 C CA . PRO A 1 232 ? -17.590 -2.540 -5.290 1.00 42.75 232 PRO A CA 1
ATOM 1931 C C . PRO A 1 232 ? -16.620 -3.608 -5.814 1.00 42.75 232 PRO A C 1
ATOM 1933 O O . PRO A 1 232 ? -16.735 -4.789 -5.508 1.00 42.75 232 PRO A O 1
ATOM 1936 N N . GLU A 1 233 ? -15.602 -3.154 -6.531 1.00 40.75 233 GLU A N 1
ATOM 1937 C CA . GLU A 1 233 ? -14.302 -3.813 -6.685 1.00 40.75 233 GLU A CA 1
ATOM 1938 C C . GLU A 1 233 ? -13.391 -2.736 -7.256 1.00 40.75 233 GLU A C 1
ATOM 1940 O O . GLU A 1 233 ? -13.611 -2.219 -8.343 1.00 40.75 233 GLU A O 1
ATOM 1945 N N . LYS A 1 234 ? -12.473 -2.234 -6.436 1.00 48.97 234 LYS A N 1
ATOM 1946 C CA . LYS A 1 234 ? -11.633 -1.109 -6.830 1.00 48.97 234 LYS A CA 1
ATOM 1947 C C . LYS A 1 234 ? -10.305 -1.671 -7.252 1.00 48.97 234 LYS A C 1
ATOM 1949 O O . LYS A 1 234 ? -9.535 -2.155 -6.426 1.00 48.97 234 LYS A O 1
ATOM 1954 N N . THR A 1 235 ? -10.095 -1.599 -8.548 1.00 44.22 235 THR A N 1
ATOM 1955 C CA . THR A 1 235 ? -8.989 -2.250 -9.209 1.00 44.22 235 THR A CA 1
ATOM 1956 C C . THR A 1 235 ? -8.000 -1.180 -9.667 1.00 44.22 235 THR A C 1
ATOM 1958 O O . THR A 1 235 ? -8.407 -0.113 -10.123 1.00 44.22 235 THR A O 1
ATOM 1961 N N . PHE A 1 236 ? -6.703 -1.400 -9.484 1.00 42.12 236 PHE A N 1
ATOM 1962 C CA . PHE A 1 236 ? -5.661 -0.437 -9.856 1.00 42.12 236 PHE A CA 1
ATOM 1963 C C . PHE A 1 236 ? -4.841 -0.992 -11.005 1.00 42.12 236 PHE A C 1
ATOM 1965 O O . PHE A 1 236 ? -4.262 -2.053 -10.828 1.00 42.12 236 PHE A O 1
ATOM 1972 N N . GLN A 1 237 ? -4.758 -0.294 -12.137 1.00 41.91 237 GLN A N 1
ATOM 1973 C CA . GLN A 1 237 ? -3.871 -0.686 -13.235 1.00 41.91 237 GLN A CA 1
ATOM 1974 C C . GLN A 1 237 ? -2.709 0.294 -13.334 1.00 41.91 237 GLN A C 1
ATOM 1976 O O . GLN A 1 237 ? -2.937 1.493 -13.487 1.00 41.91 237 GLN A O 1
ATOM 1981 N N . GLN A 1 238 ? -1.480 -0.216 -13.281 1.00 47.66 238 GLN A N 1
ATOM 1982 C CA . GLN A 1 238 ? -0.284 0.544 -13.633 1.00 47.66 238 GLN A CA 1
ATOM 1983 C C . GLN A 1 238 ? 0.216 0.078 -14.992 1.00 47.66 238 GLN A C 1
ATOM 1985 O O . GLN A 1 238 ? 0.590 -1.075 -15.112 1.00 47.66 238 GLN A O 1
ATOM 1990 N N . LEU A 1 239 ? 0.250 0.957 -15.986 1.00 44.72 239 LEU A N 1
ATOM 1991 C CA . LEU A 1 239 ? 0.906 0.741 -17.273 1.00 44.72 239 LEU A CA 1
ATOM 1992 C C . LEU A 1 239 ? 2.254 1.451 -17.245 1.00 44.72 239 LEU A C 1
ATOM 1994 O O . LEU A 1 239 ? 2.307 2.667 -17.055 1.00 44.72 239 LEU A O 1
ATOM 1998 N N . GLN A 1 240 ? 3.329 0.700 -17.434 1.00 44.53 240 GLN A N 1
ATOM 1999 C CA . GLN A 1 240 ? 4.688 1.222 -17.525 1.00 44.53 240 GLN A CA 1
ATOM 2000 C C . GLN A 1 240 ? 5.263 0.880 -18.875 1.00 44.53 240 GLN A C 1
ATOM 2002 O O . GLN A 1 240 ? 5.257 -0.289 -19.260 1.00 44.53 240 GLN A O 1
ATOM 2007 N N . GLY A 1 241 ? 5.827 1.869 -19.551 1.00 46.75 241 GLY A N 1
ATOM 2008 C CA . GLY A 1 241 ? 6.568 1.572 -20.751 1.00 46.75 241 GLY A CA 1
ATOM 2009 C C . GLY A 1 241 ? 7.311 2.726 -21.370 1.00 46.75 241 GLY A C 1
ATOM 2010 O O . GLY A 1 241 ? 7.236 3.866 -20.910 1.00 46.75 241 GLY A O 1
ATOM 2011 N N . TRP A 1 242 ? 8.067 2.364 -22.394 1.00 52.78 242 TRP A N 1
ATOM 2012 C CA . TRP A 1 242 ? 8.920 3.239 -23.184 1.00 52.78 242 TRP A CA 1
ATOM 2013 C C . TRP A 1 242 ? 8.565 3.105 -24.659 1.00 52.78 242 TRP A C 1
ATOM 2015 O O . TRP A 1 242 ? 8.121 1.992 -25.027 1.00 52.78 242 TRP A O 1
#

Secondary structure (DSSP, 8-state):
-------------SGGGS-HHHHHHHHHHS-HHHHHHTGGGT-HHHHHHHHSHHHHHHHHHHTTSS-TT--S--S-HHHHHHHHHH-S--SSSTTSTTTTTT-EEEEE-TT--EEEEPPTTGGGGSS-TT--EEEE--SS-EEEEEEEETTTTT--HHIIIII---EEEEEEE---TTS-EEEEEEEEEE-TT--EEEEE-PPPEEEPTT-----EEEEEEEPPPP--S-----EEEEEEE-

pLDDT: mean 85.0, std 15.95, range [38.81, 98.19]

Radius of gyration: 25.39 Å; chains: 1; bounding box: 51×29×100 Å

Sequence (242 aa):
MGERMRRRAMAVGNINELPENILLELFTHVPARQLLLRCRLVCSLWRDLIDLVTLWKRKCLREGFITEDWDQPVADWKVFYFLRSLRRNLLHNPCAEEGFEFWSLDVNGGDEWKVEDLSKDQRKEFPNDQVKKYFVTSYYTCLKSQVVDLKAEGYWEELMDTTRPDIEVKDWFAARPDCGSKYQLCVQLLSSAHAPLGTFQPDPAMIQQKSDAKWREVNFTQRFPQRFHGDPEKTFQQLQGW

Foldseek 3Di:
DDPPPPPPPPPCPDPVPDDLVVVLVVVLPDDLVCLVPPQLPPDVSSVVSNQDLVSLVVNCCVVVVDHPPDDDDDPGSSLSSVCSVLDDDQQPPQQCPVPQPQKDWPDADDPGKDKDFDDPVLCVLDPDNPRTIHIDHHPDKTKIKHKGWVVVSPCDDCCCQPVQDKDKDKDKDFDDQQDWDWKWKKKFWAFPVRHGQDIDIPDIDTADRRHPRHMDMDMDIDTGDHDDDDDDTTMMMIMIID